Protein AF-A0A1Q9MQI3-F1 (afdb_monomer_lite)

Structure (mmCIF, N/CA/C/O backbone):
data_AF-A0A1Q9MQI3-F1
#
_entry.id   AF-A0A1Q9MQI3-F1
#
loop_
_atom_site.group_PDB
_atom_site.id
_atom_site.type_symbol
_atom_site.label_atom_id
_atom_site.label_alt_id
_atom_site.label_comp_id
_atom_site.label_asym_id
_atom_site.label_entity_id
_atom_site.label_seq_id
_atom_site.pdbx_PDB_ins_code
_atom_site.Cartn_x
_atom_site.Cartn_y
_atom_site.Cartn_z
_atom_site.occupancy
_atom_site.B_iso_or_equiv
_atom_site.auth_seq_id
_atom_site.auth_comp_id
_atom_site.auth_asym_id
_atom_site.auth_atom_id
_atom_site.pdbx_PDB_model_num
ATOM 1 N N . MET A 1 1 ? -10.903 -4.486 -22.804 1.00 20.59 1 MET A N 1
ATOM 2 C CA . MET A 1 1 ? -10.952 -3.097 -23.305 1.00 20.59 1 MET A CA 1
ATOM 3 C C . MET A 1 1 ? -9.523 -2.566 -23.219 1.00 20.59 1 MET A C 1
ATOM 5 O O . MET A 1 1 ? -8.970 -2.613 -22.132 1.00 20.59 1 MET A O 1
ATOM 9 N N . ARG A 1 2 ? -8.863 -2.254 -24.345 1.00 19.28 2 ARG A N 1
ATOM 10 C CA . ARG A 1 2 ? -7.494 -1.701 -24.354 1.00 19.28 2 ARG A CA 1
ATOM 11 C C . ARG A 1 2 ? -7.622 -0.182 -24.380 1.00 19.28 2 ARG A C 1
ATOM 13 O O . ARG A 1 2 ? -8.104 0.351 -25.375 1.00 19.28 2 ARG A O 1
ATOM 20 N N . PHE A 1 3 ? -7.238 0.483 -23.299 1.00 21.06 3 PHE A N 1
ATOM 21 C CA . PHE A 1 3 ? -7.119 1.934 -23.287 1.00 21.06 3 PHE A CA 1
ATOM 22 C C . PHE A 1 3 ? -5.775 2.296 -23.920 1.00 21.06 3 PHE A C 1
ATOM 24 O O . PHE A 1 3 ? -4.720 1.822 -23.510 1.00 21.06 3 PHE A O 1
ATOM 31 N N . SER A 1 4 ? -5.839 3.045 -25.017 1.00 21.70 4 SER A N 1
ATOM 32 C CA . SER A 1 4 ? -4.677 3.597 -25.701 1.00 21.70 4 SER A CA 1
ATOM 33 C C . SER A 1 4 ? -4.356 4.924 -25.024 1.00 21.70 4 SER A C 1
ATOM 35 O O . SER A 1 4 ? -5.110 5.884 -25.185 1.00 21.70 4 SER A O 1
ATOM 37 N N . VAL A 1 5 ? -3.256 4.990 -24.270 1.00 27.72 5 VAL A N 1
ATOM 38 C CA . VAL A 1 5 ? -2.722 6.248 -23.720 1.00 27.72 5 VAL A CA 1
ATOM 39 C C . VAL A 1 5 ? -1.985 6.988 -24.841 1.00 27.72 5 VAL A C 1
ATOM 41 O O . VAL A 1 5 ? -0.782 7.213 -24.801 1.00 27.72 5 VAL A O 1
ATOM 44 N N . LYS A 1 6 ? -2.713 7.349 -25.900 1.00 25.03 6 LYS A N 1
ATOM 45 C CA . LYS A 1 6 ? -2.186 8.233 -26.938 1.00 25.03 6 LYS A CA 1
ATOM 46 C C . LYS A 1 6 ? -2.037 9.629 -26.337 1.00 25.03 6 LYS A C 1
ATOM 48 O O . LYS A 1 6 ? -3.033 10.229 -25.941 1.00 25.03 6 LYS A O 1
ATOM 53 N N . ASN A 1 7 ? -0.800 10.128 -26.331 1.00 29.45 7 ASN A N 1
ATOM 54 C CA . ASN A 1 7 ? -0.376 11.514 -26.064 1.00 29.45 7 ASN A CA 1
ATOM 55 C C . ASN A 1 7 ? 0.177 11.852 -24.672 1.00 29.45 7 ASN A C 1
ATOM 57 O O . ASN A 1 7 ? 0.120 13.018 -24.283 1.00 29.45 7 ASN A O 1
ATOM 61 N N . CYS A 1 8 ? 0.799 10.912 -23.954 1.00 30.62 8 CYS A N 1
ATOM 62 C CA . CYS A 1 8 ? 1.731 11.321 -22.902 1.00 30.62 8 CYS A CA 1
ATOM 63 C C . CYS A 1 8 ? 3.169 11.284 -23.422 1.00 30.62 8 CYS A C 1
ATOM 65 O O . CYS A 1 8 ? 3.753 10.215 -23.565 1.00 30.62 8 CYS A O 1
ATOM 67 N N . GLN A 1 9 ? 3.735 12.454 -23.729 1.00 32.38 9 GLN A N 1
ATOM 68 C CA . GLN A 1 9 ? 5.174 12.591 -23.952 1.00 32.38 9 GLN A CA 1
ATOM 69 C C . GLN A 1 9 ? 5.883 12.348 -22.614 1.00 32.38 9 GLN A C 1
ATOM 71 O O . GLN A 1 9 ? 5.935 13.234 -21.765 1.00 32.38 9 GLN A O 1
ATOM 76 N N . ILE A 1 10 ? 6.355 11.122 -22.403 1.00 42.22 10 ILE A N 1
ATOM 77 C CA . ILE A 1 10 ? 7.132 10.727 -21.227 1.00 42.22 10 ILE A CA 1
ATOM 78 C C . ILE A 1 10 ? 8.589 11.115 -21.485 1.00 42.22 10 ILE A C 1
ATOM 80 O O . ILE A 1 10 ? 9.164 10.711 -22.497 1.00 42.22 10 ILE A O 1
ATOM 84 N N . ASN A 1 11 ? 9.189 11.909 -20.596 1.00 41.69 11 ASN A N 1
ATOM 85 C CA . ASN A 1 11 ? 10.602 12.268 -20.711 1.00 41.69 11 ASN A CA 1
ATOM 86 C C . ASN A 1 11 ? 11.435 11.176 -20.020 1.00 41.69 11 ASN A C 1
ATOM 88 O O . ASN A 1 11 ? 11.234 10.929 -18.840 1.00 41.69 11 ASN A O 1
ATOM 92 N N . PRO A 1 12 ? 12.386 10.498 -20.675 1.00 43.09 12 PRO A N 1
ATOM 93 C CA . PRO A 1 12 ? 13.257 9.553 -19.983 1.00 43.09 12 PRO A CA 1
ATOM 94 C C . PRO A 1 12 ? 14.233 10.291 -19.059 1.00 43.09 12 PRO A C 1
ATOM 96 O O . PRO A 1 12 ? 14.830 11.305 -19.435 1.00 43.09 12 PRO A O 1
ATOM 99 N N . ARG A 1 13 ? 14.428 9.784 -17.836 1.00 45.56 13 ARG A N 1
ATOM 100 C CA . ARG A 1 13 ? 15.436 10.320 -16.917 1.00 45.56 13 ARG A CA 1
ATOM 101 C C . ARG A 1 13 ? 16.792 9.766 -17.343 1.00 45.56 13 ARG A C 1
ATOM 103 O O . ARG A 1 13 ? 17.022 8.563 -17.323 1.00 45.56 13 ARG A O 1
ATOM 110 N N . CYS A 1 14 ? 17.686 10.651 -17.774 1.00 44.38 14 CYS A N 1
ATOM 111 C CA . CYS A 1 14 ? 19.023 10.287 -18.231 1.00 44.38 14 CYS A CA 1
ATOM 112 C C . CYS A 1 14 ? 19.864 9.776 -17.041 1.00 44.38 14 CYS A C 1
ATOM 114 O O . CYS A 1 14 ? 20.455 10.556 -16.297 1.00 44.38 14 CYS A O 1
ATOM 116 N N . GLY A 1 15 ? 19.867 8.458 -16.840 1.00 40.28 15 GLY A N 1
ATOM 117 C CA . GLY A 1 15 ? 20.651 7.732 -15.843 1.00 40.28 15 GLY A CA 1
ATOM 118 C C . GLY A 1 15 ? 20.578 6.235 -16.150 1.00 40.28 15 GLY A C 1
ATOM 119 O O . GLY A 1 15 ? 19.513 5.639 -16.082 1.00 40.28 15 GLY A O 1
ATOM 120 N N . LYS A 1 16 ? 21.692 5.649 -16.599 1.00 48.47 16 LYS A N 1
ATOM 121 C CA . LYS A 1 16 ? 21.782 4.287 -17.155 1.00 48.47 16 LYS A CA 1
ATOM 122 C C . LYS A 1 16 ? 21.175 3.201 -16.253 1.00 48.47 16 LYS A C 1
ATOM 124 O O . LYS A 1 16 ? 21.700 2.967 -15.172 1.00 48.47 16 LYS A O 1
ATOM 129 N N . LEU A 1 17 ? 20.251 2.430 -16.827 1.00 47.22 17 LEU A N 1
ATOM 130 C CA . LEU A 1 17 ? 20.329 0.971 -17.005 1.00 47.22 17 LEU A CA 1
ATOM 131 C C . LEU A 1 17 ? 19.463 0.639 -18.229 1.00 47.22 17 LEU A C 1
ATOM 133 O O . LEU A 1 17 ? 18.248 0.683 -18.134 1.00 47.22 17 LEU A O 1
ATOM 137 N N . SER A 1 18 ? 20.081 0.389 -19.389 1.00 45.88 18 SER A N 1
ATOM 138 C CA . SER A 1 18 ? 19.371 -0.109 -20.578 1.00 45.88 18 SER A CA 1
ATOM 139 C C . SER A 1 18 ? 19.756 -1.569 -20.777 1.00 45.88 18 SER A C 1
ATOM 141 O O . SER A 1 18 ? 20.752 -1.880 -21.424 1.00 45.88 18 SER A O 1
ATOM 143 N N . ASN A 1 19 ? 18.980 -2.470 -20.181 1.00 52.12 19 ASN A N 1
ATOM 144 C CA . ASN A 1 19 ? 18.987 -3.861 -20.610 1.00 52.12 19 ASN A CA 1
ATOM 145 C C . ASN A 1 19 ? 18.045 -3.943 -21.809 1.00 52.12 19 ASN A C 1
ATOM 147 O O . ASN A 1 19 ? 16.827 -3.863 -21.664 1.00 52.12 19 ASN A O 1
ATOM 151 N N . VAL A 1 20 ? 18.624 -4.024 -23.006 1.00 52.38 20 VAL A N 1
ATOM 152 C CA . VAL A 1 20 ? 17.867 -4.384 -24.204 1.00 52.38 20 VAL A CA 1
ATOM 153 C C . VAL A 1 20 ? 17.654 -5.886 -24.132 1.00 52.38 20 VAL A C 1
ATOM 155 O O . VAL A 1 20 ? 18.592 -6.668 -24.294 1.00 52.38 20 VAL A O 1
ATOM 158 N N . ILE A 1 21 ? 16.424 -6.291 -23.840 1.00 58.84 21 ILE A N 1
ATOM 159 C CA . ILE A 1 21 ? 16.048 -7.703 -23.862 1.00 58.84 21 ILE A CA 1
ATOM 160 C C . ILE A 1 21 ? 16.006 -8.135 -25.334 1.00 58.84 21 ILE A C 1
ATOM 162 O O . ILE A 1 21 ? 15.657 -7.339 -26.209 1.00 58.84 21 ILE A O 1
ATOM 166 N N . ALA A 1 22 ? 16.321 -9.400 -25.627 1.00 53.78 22 ALA A N 1
ATOM 167 C CA . ALA A 1 22 ? 16.335 -9.970 -26.983 1.00 53.78 22 ALA A CA 1
ATOM 168 C C . ALA A 1 22 ? 15.025 -9.775 -27.795 1.00 53.78 22 ALA A C 1
ATOM 170 O O . ALA A 1 22 ? 15.000 -10.038 -28.993 1.00 53.78 22 ALA A O 1
ATOM 171 N N . SER A 1 23 ? 13.949 -9.300 -27.162 1.00 63.09 23 SER A N 1
ATOM 172 C CA . SER A 1 23 ? 12.637 -8.985 -27.734 1.00 63.09 23 SER A CA 1
ATOM 173 C C . SER A 1 23 ? 12.454 -7.528 -28.200 1.00 63.09 23 SER A C 1
ATOM 175 O O . SER A 1 23 ? 11.351 -7.166 -28.601 1.00 63.09 23 SER A O 1
ATOM 177 N N . GLY A 1 24 ? 13.488 -6.677 -28.156 1.00 80.31 24 GLY A N 1
ATOM 178 C CA . GLY A 1 24 ? 13.359 -5.258 -28.532 1.00 80.31 24 GLY A CA 1
ATOM 179 C C . GLY A 1 24 ? 12.650 -4.403 -27.475 1.00 80.31 24 GLY A C 1
ATOM 180 O O . GLY A 1 24 ? 12.118 -3.341 -27.792 1.00 80.31 24 GLY A O 1
ATOM 181 N N . ILE A 1 25 ? 12.636 -4.874 -26.227 1.00 88.19 25 ILE A N 1
ATOM 182 C CA . ILE A 1 25 ? 12.094 -4.156 -25.075 1.00 88.19 25 ILE A CA 1
ATOM 183 C C . ILE A 1 25 ? 13.235 -3.412 -24.389 1.00 88.19 25 ILE A C 1
ATOM 185 O O . ILE A 1 25 ? 14.308 -3.976 -24.160 1.00 88.19 25 ILE A O 1
ATOM 189 N N . SER A 1 26 ? 12.984 -2.152 -24.050 1.00 91.75 26 SER A N 1
ATOM 190 C CA . SER A 1 26 ? 13.882 -1.333 -23.240 1.00 91.75 26 SER A CA 1
ATOM 191 C C . SER A 1 26 ? 13.266 -1.112 -21.865 1.00 91.75 26 SER A C 1
ATOM 193 O O . SER A 1 26 ? 12.067 -0.879 -21.755 1.00 91.75 26 SER A O 1
ATOM 195 N N . ILE A 1 27 ? 14.066 -1.192 -20.806 1.00 92.50 27 ILE A N 1
ATOM 196 C CA . ILE A 1 27 ? 13.641 -0.810 -19.456 1.00 92.50 27 ILE A CA 1
ATOM 197 C C . ILE A 1 27 ? 14.485 0.379 -19.032 1.00 92.50 27 ILE A C 1
ATOM 199 O O . ILE A 1 27 ? 15.681 0.406 -19.307 1.00 92.50 27 ILE A O 1
ATOM 203 N N . GLN A 1 28 ? 13.859 1.366 -18.399 1.00 92.69 28 GLN A N 1
ATOM 204 C CA . GLN A 1 28 ? 14.534 2.566 -17.917 1.00 92.69 28 GLN A CA 1
ATOM 205 C C . GLN A 1 28 ? 13.883 3.106 -16.645 1.00 92.69 28 GLN A C 1
ATOM 207 O O . GLN A 1 28 ? 12.707 2.843 -16.368 1.00 92.69 28 GLN A O 1
ATOM 212 N N . GLU A 1 29 ? 14.645 3.900 -15.891 1.00 93.75 29 GLU A N 1
ATOM 213 C CA . GLU A 1 29 ? 14.081 4.714 -14.819 1.00 93.75 29 GLU A CA 1
ATOM 214 C C . GLU A 1 29 ? 13.165 5.802 -15.394 1.00 93.75 29 GLU A C 1
ATOM 216 O O . GLU A 1 29 ? 13.471 6.441 -16.405 1.00 93.75 29 GLU A O 1
ATOM 221 N N . ILE A 1 30 ? 12.037 6.036 -14.729 1.00 93.56 30 ILE A N 1
ATOM 222 C CA . ILE A 1 30 ? 11.016 6.994 -15.162 1.00 93.56 30 ILE A CA 1
ATOM 223 C C . ILE A 1 30 ? 10.785 8.072 -14.096 1.00 93.56 30 ILE A C 1
ATOM 225 O O . ILE A 1 30 ? 10.940 7.833 -12.895 1.00 93.56 30 ILE A O 1
ATOM 229 N N . TYR A 1 31 ? 10.423 9.290 -14.518 1.00 93.12 31 TYR A N 1
ATOM 230 C CA . TYR A 1 31 ? 10.084 10.352 -13.573 1.00 93.12 31 TYR A CA 1
ATOM 231 C C . TYR A 1 31 ? 8.813 10.023 -12.772 1.00 93.12 31 TYR A C 1
ATOM 233 O O . TYR A 1 31 ? 7.867 9.451 -13.314 1.00 93.12 31 TYR A O 1
ATOM 241 N N . PRO A 1 32 ? 8.741 10.463 -11.501 1.00 92.25 32 PRO A N 1
ATOM 242 C CA . PRO A 1 32 ? 7.541 10.369 -10.670 1.00 92.25 32 PRO A CA 1
ATOM 243 C C . PRO A 1 32 ? 6.246 10.846 -11.328 1.00 92.25 32 PRO A C 1
ATOM 245 O O . PRO A 1 32 ? 5.216 10.195 -11.169 1.00 92.25 32 PRO A O 1
ATOM 248 N N . SER A 1 33 ? 6.294 11.958 -12.067 1.00 90.25 33 SER A N 1
ATOM 249 C CA . SER A 1 33 ? 5.135 12.518 -12.770 1.00 90.25 33 SER A CA 1
ATOM 250 C C . SER A 1 33 ? 4.600 11.556 -13.822 1.00 90.25 33 SER A C 1
ATOM 252 O O . SER A 1 33 ? 3.397 11.311 -13.900 1.00 90.25 33 SER A O 1
ATOM 254 N N . ASP A 1 34 ? 5.513 10.976 -14.592 1.00 90.25 34 ASP A N 1
ATOM 255 C CA . ASP A 1 34 ? 5.198 10.125 -15.729 1.00 90.25 34 ASP A CA 1
ATOM 256 C C . ASP A 1 34 ? 4.749 8.748 -15.235 1.00 90.25 34 ASP A C 1
ATOM 258 O O . ASP A 1 34 ? 3.761 8.201 -15.717 1.00 90.25 34 ASP A O 1
ATOM 262 N N . PHE A 1 35 ? 5.381 8.228 -14.179 1.00 89.25 35 PHE A N 1
ATOM 263 C CA . PHE A 1 35 ? 4.917 7.021 -13.499 1.00 89.25 35 PHE A CA 1
ATOM 264 C C . PHE A 1 35 ? 3.516 7.203 -12.907 1.00 89.25 35 PHE A C 1
ATOM 266 O O . PHE A 1 35 ? 2.649 6.361 -13.119 1.00 89.25 35 PHE A O 1
ATOM 273 N N . ALA A 1 36 ? 3.254 8.315 -12.211 1.00 84.56 36 ALA A N 1
ATOM 274 C CA . ALA A 1 36 ? 1.932 8.607 -11.655 1.00 84.56 36 ALA A CA 1
ATOM 275 C C . ALA A 1 36 ? 0.859 8.721 -12.750 1.00 84.56 36 ALA A C 1
ATOM 277 O O . ALA A 1 36 ? -0.290 8.327 -12.542 1.00 84.56 36 ALA A O 1
ATOM 278 N N . GLN A 1 37 ? 1.234 9.229 -13.922 1.00 84.19 37 GLN A N 1
ATOM 279 C CA . GLN A 1 37 ? 0.367 9.290 -15.089 1.00 84.19 37 GLN A CA 1
ATOM 280 C C . GLN A 1 37 ? 0.088 7.900 -15.673 1.00 84.19 37 GLN A C 1
ATOM 282 O O . GLN A 1 37 ? -1.055 7.604 -16.013 1.00 84.19 37 GLN A O 1
ATOM 287 N N . LEU A 1 38 ? 1.098 7.029 -15.733 1.00 81.38 38 LEU A N 1
ATOM 288 C CA . LEU A 1 38 ? 0.923 5.636 -16.139 1.00 81.38 38 LEU A CA 1
ATOM 289 C C . LEU A 1 38 ? 0.029 4.876 -15.150 1.00 81.38 38 LEU A C 1
ATOM 291 O O . LEU A 1 38 ? -0.805 4.069 -15.565 1.00 81.38 38 LEU A O 1
ATOM 295 N N . CYS A 1 39 ? 0.200 5.097 -13.846 1.00 75.75 39 CYS A N 1
ATOM 296 C CA . CYS A 1 39 ? -0.568 4.429 -12.794 1.00 75.75 39 CYS A CA 1
ATOM 297 C C . CYS A 1 39 ? -2.065 4.743 -12.840 1.00 75.75 39 CYS A C 1
ATOM 299 O O . CYS A 1 39 ? -2.846 4.039 -12.201 1.00 75.75 39 CYS A O 1
ATOM 301 N N . TRP A 1 40 ? -2.478 5.803 -13.545 1.00 66.69 40 TRP A N 1
ATOM 302 C CA . TRP A 1 40 ? -3.767 6.403 -13.257 1.00 66.69 40 TRP A CA 1
ATOM 303 C C . TRP A 1 40 ? -4.452 7.091 -14.425 1.00 66.69 40 TRP A C 1
ATOM 305 O O . TRP A 1 40 ? -4.032 8.156 -14.877 1.00 66.69 40 TRP A O 1
ATOM 315 N N . GLU A 1 41 ? -5.621 6.589 -14.812 1.00 58.41 41 GLU A N 1
ATOM 316 C CA . GLU A 1 41 ? -6.359 7.159 -15.938 1.00 58.41 41 GLU A CA 1
ATOM 317 C C . GLU A 1 41 ? -7.235 8.375 -15.570 1.00 58.41 41 GLU A C 1
ATOM 319 O O . GLU A 1 41 ? -7.443 9.201 -16.451 1.00 58.41 41 GLU A O 1
ATOM 324 N N . LEU A 1 42 ? -7.672 8.609 -14.315 1.00 48.00 42 LEU A N 1
ATOM 325 C CA . LEU A 1 42 ? -8.791 9.558 -14.087 1.00 48.00 42 LEU A CA 1
ATOM 326 C C . LEU A 1 42 ? -8.773 10.580 -12.910 1.00 48.00 42 LEU A C 1
ATOM 328 O O . LEU A 1 42 ? -9.704 11.374 -12.855 1.00 48.00 42 LEU A O 1
ATOM 332 N N . HIS A 1 43 ? -7.768 10.699 -12.018 1.00 62.16 43 HIS A N 1
ATOM 333 C CA . HIS A 1 43 ? -7.847 11.666 -10.891 1.00 62.16 43 HIS A CA 1
ATOM 334 C C . HIS A 1 43 ? -6.591 12.538 -10.666 1.00 62.16 43 HIS A C 1
ATOM 336 O O . HIS A 1 43 ? -5.567 12.084 -10.151 1.00 62.16 43 HIS A O 1
ATOM 342 N N . GLN A 1 44 ? -6.681 13.832 -11.003 1.00 66.69 44 GLN A N 1
ATOM 343 C CA . GLN A 1 44 ? -5.554 14.785 -10.981 1.00 66.69 44 GLN A CA 1
ATOM 344 C C . GLN A 1 44 ? -4.948 15.009 -9.585 1.00 66.69 44 GLN A C 1
ATOM 346 O O . GLN A 1 44 ? -3.725 15.052 -9.445 1.00 66.69 44 GLN A O 1
ATOM 351 N N . THR A 1 45 ? -5.774 15.119 -8.539 1.00 66.75 45 THR A N 1
ATOM 352 C CA . THR A 1 45 ? -5.290 15.403 -7.176 1.00 66.75 45 THR A CA 1
ATOM 353 C C . THR A 1 45 ? -4.411 14.275 -6.636 1.00 66.75 45 THR A C 1
ATOM 355 O O . THR A 1 45 ? -3.383 14.538 -6.016 1.00 66.75 45 THR A O 1
ATOM 358 N N . GLN A 1 46 ? -4.757 13.018 -6.937 1.00 71.25 46 GLN A N 1
ATOM 359 C CA . GLN A 1 46 ? -3.994 11.863 -6.459 1.00 71.25 46 GLN A CA 1
ATOM 360 C C . GLN A 1 46 ? -2.693 11.674 -7.236 1.00 71.25 46 GLN A C 1
ATOM 362 O O . GLN A 1 46 ? -1.670 11.354 -6.634 1.00 71.25 46 GLN A O 1
ATOM 367 N N . ARG A 1 47 ? -2.680 11.987 -8.541 1.00 78.62 47 ARG A N 1
ATOM 368 C CA . ARG A 1 47 ? -1.437 12.012 -9.332 1.00 78.62 47 ARG A CA 1
ATOM 369 C C . ARG A 1 47 ? -0.389 12.925 -8.703 1.00 78.62 47 ARG A C 1
ATOM 371 O O . ARG A 1 47 ? 0.768 12.532 -8.595 1.00 78.62 47 ARG A O 1
ATOM 378 N N . LYS A 1 48 ? -0.788 14.115 -8.236 1.00 82.00 48 LYS A N 1
ATOM 379 C CA . LYS A 1 48 ? 0.129 15.047 -7.563 1.00 82.00 48 LYS A CA 1
ATOM 380 C C . LYS A 1 48 ? 0.670 14.465 -6.257 1.00 82.00 48 LYS A C 1
ATOM 382 O O . LYS A 1 48 ? 1.875 14.523 -6.032 1.00 82.00 48 LYS A O 1
ATOM 387 N N . THR A 1 49 ? -0.185 13.878 -5.420 1.00 79.19 49 THR A N 1
ATOM 388 C CA . THR A 1 49 ? 0.236 13.235 -4.163 1.00 79.19 49 THR A CA 1
ATOM 389 C C . THR A 1 49 ? 1.228 12.098 -4.413 1.00 79.19 49 THR A C 1
ATOM 391 O O . THR A 1 49 ? 2.296 12.078 -3.803 1.00 79.19 49 THR A O 1
ATOM 394 N N . PHE A 1 50 ? 0.930 11.202 -5.359 1.00 81.19 50 PHE A N 1
ATOM 395 C CA . PHE A 1 50 ? 1.814 10.097 -5.741 1.00 81.19 50 PHE A CA 1
ATOM 396 C C . PHE A 1 50 ? 3.131 10.586 -6.347 1.00 81.19 50 PHE A C 1
ATOM 398 O O . PHE A 1 50 ? 4.198 10.127 -5.945 1.00 81.19 50 PHE A O 1
ATOM 405 N N . SER A 1 51 ? 3.075 11.555 -7.262 1.00 88.25 51 SER A N 1
ATOM 406 C CA . SER A 1 51 ? 4.270 12.159 -7.855 1.00 88.25 51 SER A CA 1
ATOM 407 C C . SER A 1 51 ? 5.165 12.773 -6.777 1.00 88.25 51 SER A C 1
ATOM 409 O O . SER A 1 51 ? 6.352 12.465 -6.716 1.00 88.25 51 SER A O 1
ATOM 411 N N . ASN A 1 52 ? 4.598 13.574 -5.869 1.00 87.19 52 ASN A N 1
ATOM 412 C CA . ASN A 1 52 ? 5.341 14.190 -4.766 1.00 87.19 52 ASN A CA 1
ATOM 413 C C . ASN A 1 52 ? 5.946 13.140 -3.825 1.00 87.19 52 ASN A C 1
ATOM 415 O O . ASN A 1 52 ? 7.074 13.291 -3.349 1.00 87.19 52 ASN A O 1
ATOM 419 N N . TYR A 1 53 ? 5.194 12.074 -3.541 1.00 86.56 53 TYR A N 1
ATOM 420 C CA . TYR A 1 53 ? 5.668 10.966 -2.724 1.00 86.56 53 TYR A CA 1
ATOM 421 C C . TYR A 1 53 ? 6.882 10.289 -3.361 1.00 86.56 53 TYR A C 1
ATOM 423 O O . TYR A 1 53 ? 7.938 10.171 -2.732 1.00 86.56 53 TYR A O 1
ATOM 431 N N . PHE A 1 54 ? 6.757 9.889 -4.626 1.00 89.50 54 PHE A N 1
ATOM 432 C CA . PHE A 1 54 ? 7.829 9.205 -5.328 1.00 89.50 54 PHE A CA 1
ATOM 433 C C . PHE A 1 54 ? 9.050 10.102 -5.538 1.00 89.50 54 PHE A C 1
ATOM 435 O O . PHE A 1 54 ? 10.184 9.667 -5.347 1.00 89.50 54 PHE A O 1
ATOM 442 N N . GLU A 1 55 ? 8.842 11.384 -5.827 1.00 93.00 55 GLU A N 1
ATOM 443 C CA . GLU A 1 55 ? 9.923 12.362 -5.891 1.00 93.00 55 GLU A CA 1
ATOM 444 C C . GLU A 1 55 ? 10.686 12.442 -4.564 1.00 93.00 55 GLU A C 1
ATOM 446 O O . GLU A 1 55 ? 11.921 12.406 -4.545 1.00 93.00 55 GLU A O 1
ATOM 451 N N . LYS A 1 56 ? 9.965 12.469 -3.437 1.00 90.06 56 LYS A N 1
ATOM 452 C CA . LYS A 1 56 ? 10.562 12.495 -2.099 1.00 90.06 56 LYS A CA 1
ATOM 453 C C . LYS A 1 56 ? 11.404 11.248 -1.824 1.00 90.06 56 LYS A C 1
ATOM 455 O O . LYS A 1 56 ? 12.511 11.406 -1.301 1.00 90.06 56 LYS A O 1
ATOM 460 N N . ILE A 1 57 ? 10.921 10.040 -2.134 1.00 88.44 57 ILE A N 1
ATOM 461 C CA . ILE A 1 57 ? 11.689 8.810 -1.859 1.00 88.44 57 ILE A CA 1
ATOM 462 C C . ILE A 1 57 ? 12.890 8.671 -2.802 1.00 88.44 57 ILE A C 1
ATOM 464 O O . ILE A 1 57 ? 13.979 8.337 -2.337 1.00 88.44 57 ILE A O 1
ATOM 468 N N . ILE A 1 58 ? 12.748 9.016 -4.087 1.00 91.88 58 ILE A N 1
ATOM 469 C CA . ILE A 1 58 ? 13.846 8.941 -5.060 1.00 91.88 58 ILE A CA 1
ATOM 470 C C . ILE A 1 58 ? 14.933 9.959 -4.708 1.00 91.88 58 ILE A C 1
ATOM 472 O O . ILE A 1 58 ? 16.112 9.614 -4.669 1.00 91.88 58 ILE A O 1
ATOM 476 N N . ARG A 1 59 ? 14.563 11.199 -4.352 1.00 90.19 59 ARG A N 1
ATOM 477 C CA . ARG A 1 59 ? 15.524 12.228 -3.909 1.00 90.19 59 ARG A CA 1
ATOM 478 C C . ARG A 1 59 ? 16.319 11.785 -2.680 1.00 90.19 59 ARG A C 1
ATOM 480 O O . ARG A 1 59 ? 17.481 12.146 -2.531 1.00 90.19 59 ARG A O 1
ATOM 487 N N . LYS A 1 60 ? 15.699 10.994 -1.803 1.00 88.00 60 LYS A N 1
ATOM 488 C CA . LYS A 1 60 ? 16.346 10.403 -0.624 1.00 88.00 60 LYS A CA 1
ATOM 489 C C . LYS A 1 60 ? 17.136 9.125 -0.929 1.00 88.00 60 LYS A C 1
ATOM 491 O O . LYS A 1 60 ? 17.665 8.540 0.011 1.00 88.00 60 LYS A O 1
ATOM 496 N N . LYS A 1 61 ? 17.209 8.684 -2.193 1.00 87.94 61 LYS A N 1
ATOM 497 C CA . LYS A 1 61 ? 17.780 7.388 -2.608 1.00 87.94 61 LYS A CA 1
ATOM 498 C C . LYS A 1 61 ? 17.145 6.207 -1.863 1.00 87.94 61 LYS A C 1
ATOM 500 O O . LYS A 1 61 ? 17.807 5.259 -1.463 1.00 87.94 61 LYS A O 1
ATOM 505 N N . LYS A 1 62 ? 15.840 6.314 -1.615 1.00 87.81 62 LYS A N 1
ATOM 506 C CA . LYS A 1 62 ? 15.016 5.340 -0.887 1.00 87.81 62 LYS A CA 1
ATOM 507 C C . LYS A 1 62 ? 13.976 4.688 -1.799 1.00 87.81 62 LYS A C 1
ATOM 509 O O . LYS A 1 62 ? 13.120 3.974 -1.304 1.00 87.81 62 LYS A O 1
ATOM 514 N N . GLY A 1 63 ? 14.022 4.919 -3.107 1.00 91.75 63 GLY A N 1
ATOM 515 C CA . GLY A 1 63 ? 13.151 4.244 -4.064 1.00 91.75 63 GLY A CA 1
ATOM 516 C C . GLY A 1 63 ? 13.594 4.454 -5.503 1.00 91.75 63 GLY A C 1
ATOM 517 O O . GLY A 1 63 ? 14.408 5.339 -5.776 1.00 91.75 63 GLY A O 1
ATOM 518 N N . THR A 1 64 ? 13.037 3.647 -6.399 1.00 94.19 64 THR A N 1
ATOM 519 C CA . THR A 1 64 ? 13.145 3.802 -7.854 1.00 94.19 64 THR A CA 1
ATOM 520 C C . THR A 1 64 ? 11.828 3.426 -8.521 1.00 94.19 64 THR A C 1
ATOM 522 O O . THR A 1 64 ? 10.999 2.715 -7.945 1.00 94.19 64 THR A O 1
ATOM 525 N N . LEU A 1 65 ? 11.641 3.930 -9.734 1.00 94.69 65 LEU A N 1
ATOM 526 C CA . LEU A 1 65 ? 10.508 3.647 -10.598 1.00 94.69 65 LEU A CA 1
ATOM 527 C C . LEU A 1 65 ? 11.068 3.184 -11.929 1.00 94.69 65 LEU A C 1
ATOM 529 O O . LEU A 1 65 ? 11.849 3.909 -12.545 1.00 94.69 65 LEU A O 1
ATOM 533 N N . LEU A 1 66 ? 10.648 2.010 -12.378 1.00 94.75 66 LEU A N 1
ATOM 534 C CA . LEU A 1 66 ? 11.078 1.444 -13.647 1.00 94.75 66 LEU A CA 1
ATOM 535 C C . LEU A 1 66 ? 9.869 1.285 -14.558 1.00 94.75 66 LEU A C 1
ATOM 537 O O . LEU A 1 66 ? 8.788 0.900 -14.106 1.00 94.75 66 LEU A O 1
ATOM 541 N N . ALA A 1 67 ? 10.069 1.561 -15.841 1.00 93.94 67 ALA A N 1
ATOM 542 C CA . ALA A 1 67 ? 9.092 1.307 -16.886 1.00 93.94 67 ALA A CA 1
ATOM 543 C C . ALA A 1 67 ? 9.762 0.600 -18.066 1.00 93.94 67 ALA A C 1
ATOM 545 O O . ALA A 1 67 ? 10.886 0.937 -18.449 1.00 93.94 67 ALA A O 1
ATOM 546 N N . ALA A 1 68 ? 9.062 -0.388 -18.613 1.00 93.06 68 ALA A N 1
ATOM 547 C CA . ALA A 1 68 ? 9.430 -1.106 -19.819 1.00 93.06 68 ALA A CA 1
ATOM 548 C C . ALA A 1 68 ? 8.687 -0.506 -21.016 1.00 93.06 68 ALA A C 1
ATOM 550 O O . ALA A 1 68 ? 7.500 -0.197 -20.911 1.00 93.06 68 ALA A O 1
ATOM 551 N N . TYR A 1 69 ? 9.375 -0.376 -22.144 1.00 92.25 69 TYR A N 1
ATOM 552 C CA . TYR A 1 69 ? 8.849 0.157 -23.393 1.00 92.25 69 TYR A CA 1
ATOM 553 C C . TYR A 1 69 ? 9.150 -0.798 -24.537 1.00 92.25 69 TYR A C 1
ATOM 555 O O . TYR A 1 69 ? 10.260 -1.332 -24.633 1.00 92.25 69 TYR A O 1
ATOM 563 N N . ASP A 1 70 ? 8.165 -1.006 -25.402 1.00 90.44 70 ASP A N 1
ATOM 564 C CA . ASP A 1 70 ? 8.351 -1.769 -26.630 1.00 90.44 70 ASP A CA 1
ATOM 565 C C . ASP A 1 70 ? 9.110 -0.962 -27.702 1.00 90.44 70 ASP A C 1
ATOM 567 O O . ASP A 1 70 ? 9.466 0.205 -27.517 1.00 90.44 70 ASP A O 1
ATOM 571 N N . SER A 1 71 ? 9.351 -1.581 -28.859 1.00 88.38 71 SER A N 1
ATOM 572 C CA . SER A 1 71 ? 10.043 -0.942 -29.985 1.00 88.38 71 SER A CA 1
ATOM 573 C C . SER A 1 71 ? 9.318 0.281 -30.569 1.00 88.38 71 SER A C 1
ATOM 575 O O . SER A 1 71 ? 9.939 1.059 -31.290 1.00 88.38 71 SER A O 1
ATOM 577 N N . ALA A 1 72 ? 8.018 0.444 -30.297 1.00 89.38 72 ALA A N 1
ATOM 578 C CA . ALA A 1 72 ? 7.242 1.611 -30.709 1.00 89.38 72 ALA A CA 1
ATOM 579 C C . ALA A 1 72 ? 7.300 2.748 -29.671 1.00 89.38 72 ALA A C 1
ATOM 581 O O . ALA A 1 72 ? 6.796 3.837 -29.936 1.00 89.38 72 ALA A O 1
ATOM 582 N N . GLY A 1 73 ? 7.937 2.517 -28.517 1.00 88.12 73 GLY A N 1
ATOM 583 C CA . GLY A 1 73 ? 7.995 3.465 -27.409 1.00 88.12 73 GLY A CA 1
ATOM 584 C C . GLY A 1 73 ? 6.752 3.439 -26.520 1.00 88.12 73 GLY A C 1
ATOM 585 O O . GLY A 1 73 ? 6.587 4.330 -25.689 1.00 88.12 73 GLY A O 1
ATOM 586 N N . GLU A 1 74 ? 5.880 2.440 -26.663 1.00 89.62 74 GLU A N 1
ATOM 587 C CA . GLU A 1 74 ? 4.696 2.295 -25.821 1.00 89.62 74 GLU A CA 1
ATOM 588 C C . GLU A 1 74 ? 5.068 1.587 -24.515 1.00 89.62 74 GLU A C 1
ATOM 590 O O . GLU A 1 74 ? 5.786 0.583 -24.512 1.00 89.62 74 GLU A O 1
ATOM 595 N N . CYS A 1 75 ? 4.577 2.106 -23.386 1.00 89.69 75 CYS A N 1
ATOM 596 C CA . CYS A 1 75 ? 4.826 1.504 -22.079 1.00 89.69 75 CYS A CA 1
ATOM 597 C C . CYS A 1 75 ? 4.178 0.114 -22.012 1.00 89.69 75 CYS A C 1
ATOM 599 O O . CYS A 1 75 ? 2.954 -0.020 -22.036 1.00 89.69 75 CYS A O 1
ATOM 601 N N . CYS A 1 76 ? 5.004 -0.919 -21.874 1.00 89.38 76 CYS A N 1
ATOM 602 C CA . CYS A 1 76 ? 4.592 -2.316 -21.825 1.00 89.38 76 CYS A CA 1
ATOM 603 C C . CYS A 1 76 ? 4.806 -2.965 -20.451 1.00 89.38 76 CYS A C 1
ATOM 605 O O . CYS A 1 76 ? 4.474 -4.135 -20.289 1.00 89.38 76 CYS A O 1
ATOM 607 N N . GLY A 1 77 ? 5.314 -2.240 -19.451 1.00 89.12 77 GLY A N 1
ATOM 608 C CA . GLY A 1 77 ? 5.383 -2.712 -18.066 1.00 89.12 77 GLY A CA 1
ATOM 609 C C . GLY A 1 77 ? 5.938 -1.672 -17.102 1.00 89.12 77 GLY A C 1
ATOM 610 O O . GLY A 1 77 ? 6.488 -0.657 -17.525 1.00 89.12 77 GLY A O 1
ATOM 611 N N . ARG A 1 78 ? 5.786 -1.907 -15.799 1.00 91.12 78 ARG A N 1
ATOM 612 C CA . ARG A 1 78 ? 6.261 -1.004 -14.743 1.00 91.12 78 ARG A CA 1
ATOM 613 C C . ARG A 1 78 ? 6.469 -1.708 -13.408 1.00 91.12 78 ARG A C 1
ATOM 615 O O . ARG A 1 78 ? 5.865 -2.744 -13.155 1.00 91.12 78 ARG A O 1
ATOM 622 N N . ILE A 1 79 ? 7.292 -1.113 -12.548 1.00 90.44 79 ILE A N 1
ATOM 623 C CA . ILE A 1 79 ? 7.413 -1.465 -11.129 1.00 90.44 79 ILE A CA 1
ATOM 624 C C . ILE A 1 79 ? 7.847 -0.242 -10.320 1.00 90.44 79 ILE A C 1
ATOM 626 O O . ILE A 1 79 ? 8.654 0.568 -10.782 1.00 90.44 79 ILE A O 1
ATOM 630 N N . ALA A 1 80 ? 7.336 -0.120 -9.097 1.00 91.62 80 ALA A N 1
ATOM 631 C CA . ALA A 1 80 ? 7.848 0.818 -8.109 1.00 91.62 80 ALA A CA 1
ATOM 632 C C . ALA A 1 80 ? 8.490 0.064 -6.946 1.00 91.62 80 ALA A C 1
ATOM 634 O O . ALA A 1 80 ? 7.933 -0.914 -6.443 1.00 91.62 80 ALA A O 1
ATOM 635 N N . VAL A 1 81 ? 9.648 0.547 -6.505 1.00 91.88 81 VAL A N 1
ATOM 636 C CA . VAL A 1 81 ? 10.426 -0.043 -5.413 1.00 91.88 81 VAL A CA 1
ATOM 637 C C . VAL A 1 81 ? 10.723 1.028 -4.374 1.00 91.88 81 VAL A C 1
ATOM 639 O O . VAL A 1 81 ? 11.047 2.167 -4.709 1.00 91.88 81 VAL A O 1
ATOM 642 N N . GLU A 1 82 ? 10.628 0.664 -3.102 1.00 89.88 82 GLU A N 1
ATOM 643 C CA . GLU A 1 82 ? 10.894 1.548 -1.974 1.00 89.88 82 GLU A CA 1
ATOM 644 C C . GLU A 1 82 ? 11.636 0.800 -0.866 1.00 89.88 82 GLU A C 1
ATOM 646 O O . GLU A 1 82 ? 11.281 -0.315 -0.488 1.00 89.88 82 GLU A O 1
ATOM 651 N N . PHE A 1 83 ? 12.620 1.467 -0.275 1.00 86.88 83 PHE A N 1
ATOM 652 C CA . PHE A 1 83 ? 13.153 1.147 1.036 1.00 86.88 83 PHE A CA 1
ATOM 653 C C . PHE A 1 83 ? 12.520 2.073 2.080 1.00 86.88 83 PHE A C 1
ATOM 655 O O . PHE A 1 83 ? 12.951 3.218 2.266 1.00 86.88 83 PHE A O 1
ATOM 662 N N . ASN A 1 84 ? 11.497 1.580 2.775 1.00 79.94 84 ASN A N 1
ATOM 663 C CA . ASN A 1 84 ? 10.866 2.325 3.854 1.00 79.94 84 ASN A CA 1
ATOM 664 C C . ASN A 1 84 ? 11.594 2.029 5.177 1.00 79.94 84 ASN A C 1
ATOM 666 O O . ASN A 1 84 ? 11.696 0.863 5.550 1.00 79.94 84 ASN A O 1
ATOM 670 N N . PRO A 1 85 ? 12.099 3.039 5.911 1.00 71.81 85 PRO A N 1
ATOM 671 C CA . PRO A 1 85 ? 12.827 2.801 7.157 1.00 71.81 85 PRO A CA 1
ATOM 672 C C . PRO A 1 85 ? 11.965 2.183 8.267 1.00 71.81 85 PRO A C 1
ATOM 674 O O . PRO A 1 85 ? 12.522 1.544 9.152 1.00 71.81 85 PRO A O 1
ATOM 677 N N . GLY A 1 86 ? 10.641 2.365 8.227 1.00 72.00 86 GLY A N 1
ATOM 678 C CA . GLY A 1 86 ? 9.714 1.731 9.162 1.00 72.00 86 GLY A CA 1
ATOM 679 C C . GLY A 1 86 ? 9.403 0.276 8.813 1.00 72.00 86 GLY A C 1
ATOM 680 O O . GLY A 1 86 ? 8.906 -0.451 9.664 1.00 72.00 86 GLY A O 1
ATOM 681 N N . TYR A 1 87 ? 9.719 -0.176 7.591 1.00 74.62 87 TYR A N 1
ATOM 682 C CA . TYR A 1 87 ? 9.403 -1.529 7.149 1.00 74.62 87 TYR A CA 1
ATOM 683 C C . TYR A 1 87 ? 10.542 -2.513 7.404 1.00 74.62 87 TYR A C 1
ATOM 685 O O . TYR A 1 87 ? 11.611 -2.460 6.789 1.00 74.62 87 TYR A O 1
ATOM 693 N N . VAL A 1 88 ? 10.265 -3.471 8.286 1.00 74.62 88 VAL A N 1
ATOM 694 C CA . VAL A 1 88 ? 11.147 -4.594 8.591 1.00 74.62 88 VAL A CA 1
ATOM 695 C C . VAL A 1 88 ? 10.472 -5.908 8.227 1.00 74.62 88 VAL A C 1
ATOM 697 O O . VAL A 1 88 ? 9.263 -6.078 8.367 1.00 74.62 88 VAL A O 1
ATOM 700 N N . SER A 1 89 ? 11.266 -6.873 7.780 1.00 74.12 89 SER A N 1
ATOM 701 C CA . SER A 1 89 ? 10.831 -8.249 7.599 1.00 74.12 89 SER A CA 1
ATOM 702 C C . SER A 1 89 ? 11.774 -9.168 8.352 1.00 74.12 89 SER A C 1
ATOM 704 O O . SER A 1 89 ? 12.990 -9.089 8.180 1.00 74.12 89 SER A O 1
ATOM 706 N N . ARG A 1 90 ? 11.211 -10.021 9.218 1.00 73.69 90 ARG A N 1
ATOM 707 C CA . ARG A 1 90 ? 11.979 -10.909 10.110 1.00 73.69 90 ARG A CA 1
ATOM 708 C C . ARG A 1 90 ? 13.037 -10.137 10.922 1.00 73.69 90 ARG A C 1
ATOM 710 O O . ARG A 1 90 ? 14.170 -10.583 11.046 1.00 73.69 90 ARG A O 1
ATOM 717 N N . GLY A 1 91 ? 12.674 -8.946 11.410 1.00 72.12 91 GLY A N 1
ATOM 718 C CA . GLY A 1 91 ? 13.555 -8.072 12.197 1.00 72.12 91 GLY A CA 1
ATOM 719 C C . GLY A 1 91 ? 14.608 -7.297 11.395 1.00 72.12 91 GLY A C 1
ATOM 720 O O . GLY A 1 91 ? 15.408 -6.574 11.983 1.00 72.12 91 GLY A O 1
ATOM 721 N N . HIS A 1 92 ? 14.619 -7.404 10.062 1.00 74.62 92 HIS A N 1
ATOM 722 C CA . HIS A 1 92 ? 15.604 -6.731 9.218 1.00 74.62 92 HIS A CA 1
ATOM 723 C C . HIS A 1 92 ? 14.955 -5.731 8.256 1.00 74.62 92 HIS A C 1
ATOM 725 O O . HIS A 1 92 ? 13.953 -6.064 7.619 1.00 74.62 92 HIS A O 1
ATOM 731 N N . PRO A 1 93 ? 15.531 -4.526 8.086 1.00 77.50 93 PRO A N 1
ATOM 732 C CA . PRO A 1 93 ? 15.105 -3.609 7.040 1.00 77.50 93 PRO A CA 1
ATOM 733 C C . PRO A 1 93 ? 15.187 -4.270 5.664 1.00 77.50 93 PRO A C 1
ATOM 735 O O . PRO A 1 93 ? 16.174 -4.938 5.343 1.00 77.50 93 PRO A O 1
ATOM 738 N N . CYS A 1 94 ? 14.162 -4.082 4.843 1.00 79.69 94 CYS A N 1
ATOM 739 C CA . CYS A 1 94 ? 14.106 -4.679 3.515 1.00 79.69 94 CYS A CA 1
ATOM 740 C C . CYS A 1 94 ? 13.426 -3.746 2.516 1.00 79.69 94 CYS A C 1
ATOM 742 O O . CYS A 1 94 ? 12.671 -2.847 2.889 1.00 79.69 94 CYS A O 1
ATOM 744 N N . ALA A 1 95 ? 13.734 -3.945 1.237 1.00 87.25 95 ALA A N 1
ATOM 745 C CA . ALA A 1 95 ? 13.046 -3.232 0.177 1.00 87.25 95 ALA A CA 1
ATOM 746 C C . ALA A 1 95 ? 11.671 -3.868 -0.051 1.00 87.25 95 ALA A C 1
ATOM 748 O O . ALA A 1 95 ? 11.486 -5.077 0.114 1.00 87.25 95 ALA A O 1
ATOM 749 N N . THR A 1 96 ? 10.718 -3.046 -0.463 1.00 87.50 96 THR A N 1
ATOM 750 C CA . THR A 1 96 ? 9.381 -3.469 -0.871 1.00 87.50 96 THR A CA 1
ATOM 751 C C . THR A 1 96 ? 9.102 -3.017 -2.291 1.00 87.50 96 THR A C 1
ATOM 753 O O . THR A 1 96 ? 9.658 -2.013 -2.739 1.00 87.50 96 THR A O 1
ATOM 756 N N . PHE A 1 97 ? 8.232 -3.733 -2.995 1.00 88.75 97 PHE A N 1
ATOM 757 C CA . PHE A 1 97 ? 7.745 -3.300 -4.298 1.00 88.75 97 PHE A CA 1
ATOM 758 C C . PHE A 1 97 ? 6.223 -3.383 -4.409 1.00 88.75 97 PHE A C 1
ATOM 760 O O . PHE A 1 97 ? 5.553 -4.121 -3.682 1.00 88.75 97 PHE A O 1
ATOM 767 N N . GLY A 1 98 ? 5.695 -2.621 -5.360 1.00 85.25 98 GLY A N 1
ATOM 768 C CA . GLY A 1 98 ? 4.303 -2.638 -5.790 1.00 85.25 98 GLY A CA 1
ATOM 769 C C . GLY A 1 98 ? 4.164 -2.017 -7.176 1.00 85.25 98 GLY A C 1
ATOM 770 O O . GLY A 1 98 ? 5.171 -1.743 -7.834 1.00 85.25 98 GLY A O 1
ATOM 771 N N . TRP A 1 99 ? 2.923 -1.802 -7.628 1.00 83.25 99 TRP A N 1
ATOM 772 C CA . TRP A 1 99 ? 2.640 -1.302 -8.984 1.00 83.25 99 TRP A CA 1
ATOM 773 C C . TRP A 1 99 ? 3.372 -2.088 -10.079 1.00 83.25 99 TRP A C 1
ATOM 775 O O . TRP A 1 99 ? 3.872 -1.507 -11.041 1.00 83.25 99 TRP A O 1
ATOM 785 N N . LEU A 1 100 ? 3.476 -3.404 -9.886 1.00 84.69 100 LEU A N 1
ATOM 786 C CA . LEU A 1 100 ? 4.104 -4.309 -10.836 1.00 84.69 100 LEU A CA 1
ATOM 787 C C . LEU A 1 100 ? 3.083 -4.740 -11.887 1.00 84.69 100 LEU A C 1
ATOM 789 O O . LEU A 1 100 ? 2.103 -5.391 -11.524 1.00 84.69 100 LE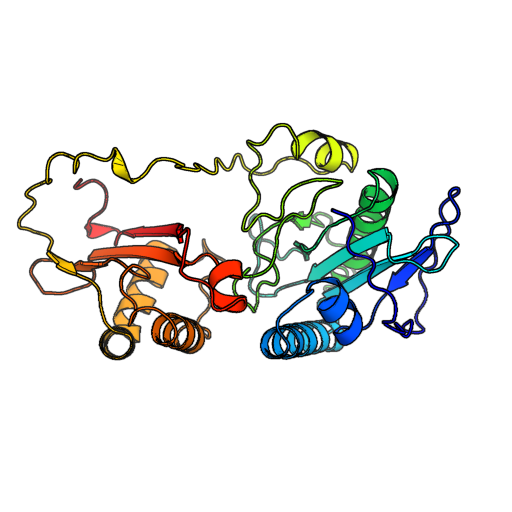U A O 1
ATOM 793 N N . ASP A 1 101 ? 3.362 -4.404 -13.148 1.00 82.12 101 ASP A N 1
ATOM 794 C CA . ASP A 1 101 ? 2.623 -4.839 -14.341 1.00 82.12 101 ASP A CA 1
ATOM 795 C C . ASP A 1 101 ? 3.573 -5.092 -15.518 1.00 82.12 101 ASP A C 1
ATOM 797 O O . ASP A 1 101 ? 4.670 -4.533 -15.595 1.00 82.12 101 ASP A O 1
ATOM 801 N N . GLY A 1 102 ? 3.131 -5.918 -16.459 1.00 82.88 102 GLY A N 1
ATOM 802 C CA . GLY A 1 102 ? 3.775 -6.135 -17.741 1.00 82.88 102 GLY A CA 1
ATOM 803 C C . GLY A 1 102 ? 2.844 -6.804 -18.748 1.00 82.88 102 GLY A C 1
ATOM 804 O O . GLY A 1 102 ? 1.994 -7.629 -18.407 1.00 82.88 102 GLY A O 1
ATOM 805 N N . PHE A 1 103 ? 3.046 -6.482 -20.024 1.00 80.94 103 PHE A N 1
ATOM 806 C CA . PHE A 1 103 ? 2.320 -7.059 -21.153 1.00 80.94 103 PHE A CA 1
ATOM 807 C C . PHE A 1 103 ? 2.640 -8.539 -21.379 1.00 80.94 103 PHE A C 1
ATOM 809 O O . PHE A 1 103 ? 1.965 -9.188 -22.166 1.00 80.94 103 PHE A O 1
ATOM 816 N N . ASP A 1 104 ? 3.646 -9.097 -20.717 1.00 81.38 104 ASP A N 1
ATOM 817 C CA . ASP A 1 104 ? 3.873 -10.534 -20.649 1.00 81.38 104 ASP A CA 1
ATOM 818 C C . ASP A 1 104 ? 4.753 -10.882 -19.439 1.00 81.38 104 ASP A C 1
ATOM 820 O O . ASP A 1 104 ? 5.258 -10.017 -18.717 1.00 81.38 104 ASP A O 1
ATOM 824 N N . SER A 1 105 ? 4.933 -12.182 -19.204 1.00 79.69 105 SER A N 1
ATOM 825 C CA . SER A 1 105 ? 5.750 -12.684 -18.100 1.00 79.69 105 SER A CA 1
ATOM 826 C C . SER A 1 105 ? 7.233 -12.332 -18.219 1.00 79.69 105 SER A C 1
ATOM 828 O O . SER A 1 105 ? 7.916 -12.290 -17.201 1.00 79.69 105 SER A O 1
ATOM 830 N N . GLN A 1 106 ? 7.754 -12.133 -19.432 1.00 83.88 106 GLN A N 1
ATOM 831 C CA . GLN A 1 106 ? 9.162 -11.804 -19.637 1.00 83.88 106 GLN A CA 1
ATOM 832 C C . GLN A 1 106 ? 9.439 -10.371 -19.181 1.00 83.88 106 GLN A C 1
ATOM 834 O O . GLN A 1 106 ? 10.374 -10.157 -18.415 1.00 83.88 106 GLN A O 1
ATOM 839 N N . VAL A 1 107 ? 8.578 -9.417 -19.543 1.00 86.62 107 VAL A N 1
ATOM 840 C CA . VAL A 1 107 ? 8.667 -8.026 -19.068 1.00 86.62 107 VAL A CA 1
ATOM 841 C C . VAL A 1 107 ? 8.653 -7.957 -17.542 1.00 86.62 107 VAL A C 1
ATOM 843 O O . VAL A 1 107 ? 9.509 -7.316 -16.936 1.00 86.62 107 VAL A O 1
ATOM 846 N N . VAL A 1 108 ? 7.715 -8.663 -16.909 1.00 84.81 108 VAL A N 1
ATOM 847 C CA . VAL A 1 108 ? 7.588 -8.691 -15.445 1.00 84.81 108 VAL A CA 1
ATOM 848 C C . VAL A 1 108 ? 8.837 -9.271 -14.774 1.00 84.81 108 VAL A C 1
ATOM 850 O O . VAL A 1 108 ? 9.307 -8.718 -13.780 1.00 84.81 108 VAL A O 1
ATOM 853 N N . LYS A 1 109 ? 9.400 -10.361 -15.315 1.00 84.69 109 LYS A N 1
ATOM 854 C CA . LYS A 1 109 ? 10.639 -10.968 -14.799 1.00 84.69 109 LYS A CA 1
ATOM 855 C C . LYS A 1 109 ? 11.814 -9.999 -14.844 1.00 84.69 109 LYS A C 1
ATOM 857 O O . LYS A 1 109 ? 12.556 -9.908 -13.874 1.00 84.69 109 LYS A O 1
ATOM 862 N N . GLU A 1 110 ? 11.959 -9.265 -15.937 1.00 88.00 110 GLU A N 1
ATOM 863 C CA . GLU A 1 110 ? 13.069 -8.329 -16.127 1.00 88.00 110 GLU A CA 1
ATOM 864 C C . GLU A 1 110 ? 12.923 -7.079 -15.248 1.00 88.00 110 GLU A C 1
ATOM 866 O O . GLU A 1 110 ? 13.892 -6.631 -14.636 1.00 88.00 110 GLU A O 1
ATOM 871 N N . LEU A 1 111 ? 11.699 -6.567 -15.078 1.00 90.38 111 LEU A N 1
ATOM 872 C CA . LEU A 1 111 ? 11.410 -5.500 -14.112 1.00 90.38 111 LEU A CA 1
ATOM 873 C C . LEU A 1 111 ? 11.739 -5.928 -12.676 1.00 90.38 111 LEU A C 1
ATOM 875 O O . LEU A 1 111 ? 12.353 -5.166 -11.929 1.00 90.38 111 LEU A O 1
ATOM 879 N N . LEU A 1 112 ? 11.362 -7.151 -12.289 1.00 88.06 112 LEU A N 1
ATOM 880 C CA . LEU A 1 112 ? 11.701 -7.713 -10.980 1.00 88.06 112 LEU A CA 1
ATOM 881 C C . LEU A 1 112 ? 13.207 -7.904 -10.808 1.00 88.06 112 LEU A C 1
ATOM 883 O O . LEU A 1 112 ? 13.737 -7.599 -9.743 1.00 88.06 112 LEU A O 1
ATOM 887 N N . HIS A 1 113 ? 13.897 -8.383 -11.839 1.00 87.62 113 HIS A N 1
ATOM 888 C CA . HIS A 1 113 ? 15.343 -8.557 -11.808 1.00 87.62 113 HIS A CA 1
ATOM 889 C C . HIS A 1 113 ? 16.058 -7.222 -11.563 1.00 87.62 113 HIS A C 1
ATOM 891 O O . HIS A 1 113 ? 16.839 -7.113 -10.619 1.00 87.62 113 HIS A O 1
ATOM 897 N N . LEU A 1 114 ? 15.705 -6.176 -12.312 1.00 90.38 114 LEU A N 1
ATOM 898 C CA . LEU A 1 114 ? 16.249 -4.830 -12.108 1.00 90.38 114 LEU A CA 1
ATOM 899 C C . LEU A 1 114 ? 15.876 -4.244 -10.739 1.00 90.38 114 LEU A C 1
ATOM 901 O O . LEU A 1 114 ? 16.679 -3.552 -10.116 1.00 90.38 114 LEU A O 1
ATOM 905 N N . ALA A 1 115 ? 14.680 -4.541 -10.227 1.00 89.69 115 ALA A N 1
ATOM 906 C CA . ALA A 1 115 ? 14.296 -4.156 -8.874 1.00 89.69 115 ALA A CA 1
ATOM 907 C C . ALA A 1 115 ? 15.154 -4.848 -7.802 1.00 89.69 115 ALA A C 1
ATOM 909 O O . ALA A 1 115 ? 15.520 -4.208 -6.813 1.00 89.69 115 ALA A O 1
ATOM 910 N N . ILE A 1 116 ? 15.503 -6.126 -7.994 1.00 85.56 116 ILE A N 1
ATOM 911 C CA . ILE A 1 116 ? 16.431 -6.863 -7.127 1.00 85.56 116 ILE A CA 1
ATOM 912 C C . ILE A 1 116 ? 17.817 -6.219 -7.188 1.00 85.56 116 ILE A C 1
ATOM 914 O O . ILE A 1 116 ? 18.368 -5.905 -6.135 1.00 85.56 116 ILE A O 1
ATOM 918 N N . GLU A 1 117 ? 18.350 -5.965 -8.386 1.00 85.81 117 GLU A N 1
ATOM 919 C CA . GLU A 1 117 ? 19.651 -5.309 -8.568 1.00 85.81 117 GLU A CA 1
ATOM 920 C C . GLU A 1 117 ? 19.693 -3.940 -7.883 1.00 85.81 117 GLU A C 1
ATOM 922 O O . GLU A 1 117 ? 20.563 -3.698 -7.043 1.00 85.81 117 GLU A O 1
ATOM 927 N N . TRP A 1 118 ? 18.708 -3.075 -8.159 1.00 87.69 118 TRP A N 1
ATOM 928 C CA . TRP A 1 118 ? 18.599 -1.760 -7.523 1.00 87.69 118 TRP A CA 1
ATOM 929 C C . TRP A 1 118 ? 18.592 -1.887 -6.005 1.00 87.69 118 TRP A C 1
ATOM 931 O O . TRP A 1 118 ? 19.297 -1.161 -5.298 1.00 87.69 118 TRP A O 1
ATOM 941 N N . SER A 1 119 ? 17.802 -2.826 -5.496 1.00 83.31 119 SER A N 1
ATOM 942 C CA . SER A 1 119 ? 17.662 -3.014 -4.067 1.00 83.31 119 SER A CA 1
ATOM 943 C C . SER A 1 119 ? 18.962 -3.528 -3.448 1.00 83.31 119 SER A C 1
ATOM 945 O O . SER A 1 119 ? 19.366 -2.987 -2.428 1.00 83.31 119 SER A O 1
ATOM 947 N N . ILE A 1 120 ? 19.681 -4.471 -4.066 1.00 79.25 120 ILE A N 1
ATOM 948 C CA . ILE A 1 120 ? 21.015 -4.912 -3.616 1.00 79.25 120 ILE A CA 1
ATOM 949 C C . ILE A 1 120 ? 21.988 -3.727 -3.589 1.00 79.25 120 ILE A C 1
ATOM 951 O O . ILE A 1 120 ? 22.692 -3.531 -2.598 1.00 79.25 120 ILE A O 1
ATOM 955 N N . SER A 1 121 ? 22.016 -2.905 -4.641 1.00 78.12 121 SER A N 1
ATOM 956 C CA . SER A 1 121 ? 22.907 -1.743 -4.724 1.00 78.12 121 SER A CA 1
ATOM 957 C C . SER A 1 121 ? 22.595 -0.662 -3.685 1.00 78.12 121 SER A C 1
ATOM 959 O O . SER A 1 121 ? 23.514 0.010 -3.225 1.00 78.12 121 SER A O 1
ATOM 961 N N . ASN A 1 122 ? 21.329 -0.497 -3.285 1.00 74.50 122 ASN A N 1
ATOM 962 C CA . ASN A 1 122 ? 20.907 0.528 -2.321 1.00 74.50 122 ASN A CA 1
ATOM 963 C C . ASN A 1 122 ? 20.822 0.021 -0.868 1.00 74.50 122 ASN A C 1
ATOM 965 O O . ASN A 1 122 ? 20.847 0.836 0.052 1.00 74.50 122 ASN A O 1
ATOM 969 N N . ASN A 1 123 ? 20.755 -1.298 -0.639 1.00 66.44 123 ASN A N 1
ATOM 970 C CA . ASN A 1 123 ? 20.795 -1.906 0.702 1.00 66.44 123 ASN A CA 1
ATOM 971 C C . ASN A 1 123 ? 22.221 -2.237 1.180 1.00 66.44 123 ASN A C 1
ATOM 973 O O . ASN A 1 123 ? 22.410 -2.664 2.320 1.00 66.44 123 ASN A O 1
ATOM 977 N N . ASN A 1 124 ? 23.229 -2.045 0.328 1.00 53.53 124 ASN A N 1
ATOM 978 C CA . ASN A 1 124 ? 24.627 -2.299 0.648 1.00 53.53 124 ASN A CA 1
ATOM 979 C C . ASN A 1 124 ? 25.363 -0.993 0.937 1.00 53.53 124 ASN A C 1
ATOM 981 O O . ASN A 1 124 ? 25.787 -0.306 0.017 1.00 53.53 124 ASN A O 1
ATOM 985 N N . ILE A 1 125 ? 25.523 -0.680 2.224 1.00 50.34 125 ILE A N 1
ATOM 986 C CA . ILE A 1 125 ? 26.798 -0.361 2.893 1.00 50.34 125 ILE A CA 1
ATOM 987 C C . ILE A 1 125 ? 26.441 0.124 4.304 1.00 50.34 125 ILE A C 1
ATOM 989 O O . ILE A 1 125 ? 26.077 1.275 4.526 1.00 50.34 125 ILE A O 1
ATOM 993 N N . GLU A 1 126 ? 26.594 -0.765 5.279 1.00 47.06 126 GLU A N 1
ATOM 994 C CA . GLU A 1 126 ? 26.846 -0.378 6.665 1.00 47.06 126 GLU A CA 1
ATOM 995 C C . GLU A 1 126 ? 28.260 -0.881 6.976 1.00 47.06 126 GLU A C 1
ATOM 997 O O . GLU A 1 126 ? 28.522 -2.083 6.951 1.00 47.06 126 GLU A O 1
ATOM 1002 N N . GLY A 1 127 ? 29.225 0.033 7.106 1.00 49.28 127 GLY A N 1
ATOM 1003 C CA . GLY A 1 127 ? 30.626 -0.333 7.359 1.00 49.28 127 GLY A CA 1
ATOM 1004 C C . GLY A 1 127 ? 31.332 -1.122 6.239 1.00 49.28 127 GLY A C 1
ATOM 1005 O O . GLY A 1 127 ? 32.316 -1.804 6.507 1.00 49.28 127 GLY A O 1
ATOM 1006 N N . GLY A 1 128 ? 30.850 -1.057 4.993 1.00 42.19 128 GLY A N 1
ATOM 1007 C CA . GLY A 1 128 ? 31.543 -1.612 3.819 1.00 42.19 128 GLY A CA 1
ATOM 1008 C C . GLY A 1 128 ? 31.333 -3.109 3.553 1.00 42.19 128 GLY A C 1
ATOM 1009 O O . GLY A 1 128 ? 32.037 -3.668 2.716 1.00 42.19 128 GLY A O 1
ATOM 1010 N N . LYS A 1 129 ? 30.377 -3.769 4.225 1.00 41.47 129 LYS A N 1
ATOM 1011 C CA . LYS A 1 129 ? 30.022 -5.176 3.962 1.00 41.47 129 LYS A CA 1
ATOM 1012 C C . LYS A 1 129 ? 28.614 -5.310 3.382 1.00 41.47 129 LYS A C 1
ATOM 1014 O O . LYS A 1 129 ? 27.674 -4.677 3.860 1.00 41.47 129 LYS A O 1
ATOM 1019 N N . VAL A 1 130 ? 28.487 -6.164 2.367 1.00 49.47 130 VAL A N 1
ATOM 1020 C CA . VAL A 1 130 ? 27.201 -6.595 1.802 1.00 49.47 130 VAL A CA 1
ATOM 1021 C C . VAL A 1 130 ? 26.457 -7.402 2.864 1.00 49.47 130 VAL A C 1
ATOM 1023 O O . VAL A 1 130 ? 26.999 -8.385 3.376 1.00 49.47 130 VAL A O 1
ATOM 1026 N N . ARG A 1 131 ? 25.229 -7.010 3.227 1.00 57.50 131 ARG A N 1
ATOM 1027 C CA . ARG A 1 131 ? 24.408 -7.836 4.127 1.00 57.50 131 ARG A CA 1
ATOM 1028 C C . ARG A 1 131 ? 24.002 -9.101 3.365 1.00 57.50 131 ARG A C 1
ATOM 1030 O O . ARG A 1 131 ? 23.317 -9.020 2.352 1.00 57.50 131 ARG A O 1
ATOM 1037 N N . HIS A 1 132 ? 24.401 -10.270 3.869 1.00 46.62 132 HIS A N 1
ATOM 1038 C CA . HIS A 1 132 ? 24.110 -11.581 3.263 1.00 46.62 132 HIS A CA 1
ATOM 1039 C C . HIS A 1 132 ? 22.606 -11.911 3.147 1.00 46.62 132 HIS A C 1
ATOM 1041 O O . HIS A 1 132 ? 22.242 -12.850 2.448 1.00 46.62 132 HIS A O 1
ATOM 1047 N N . SER A 1 133 ? 21.728 -11.147 3.802 1.00 53.62 133 SER A N 1
ATOM 1048 C CA . SER A 1 133 ? 20.276 -11.350 3.843 1.00 53.62 133 SER A CA 1
ATOM 1049 C C . SER A 1 133 ? 19.523 -10.199 3.166 1.00 53.62 133 SER A C 1
ATOM 1051 O O . SER A 1 133 ? 18.701 -9.523 3.790 1.00 53.62 133 SER A O 1
ATOM 1053 N N . PHE A 1 134 ? 19.836 -9.925 1.899 1.00 66.81 134 PHE A N 1
ATOM 1054 C CA . PHE A 1 134 ? 19.046 -8.995 1.099 1.00 66.81 134 PHE A CA 1
ATOM 1055 C C . PHE A 1 134 ? 17.644 -9.585 0.853 1.00 66.81 134 PHE A C 1
ATOM 1057 O O . PHE A 1 134 ? 17.515 -10.699 0.348 1.00 66.81 134 PHE A O 1
ATOM 1064 N N . LEU A 1 135 ? 16.594 -8.841 1.213 1.00 77.62 135 LEU A N 1
ATOM 1065 C CA . LEU A 1 135 ? 15.203 -9.218 0.968 1.00 77.62 135 LEU A CA 1
ATOM 1066 C C . LEU A 1 135 ? 14.511 -8.114 0.162 1.00 77.62 135 LEU A C 1
ATOM 1068 O O . LEU A 1 135 ? 14.518 -6.945 0.559 1.00 77.62 135 LEU A O 1
ATOM 1072 N N . LEU A 1 136 ? 13.890 -8.511 -0.947 1.00 85.75 136 LEU A N 1
ATOM 1073 C CA . LEU A 1 136 ? 12.868 -7.738 -1.642 1.00 85.75 136 LEU A CA 1
ATOM 1074 C C . LEU A 1 136 ? 11.521 -8.400 -1.343 1.00 85.75 136 LEU A C 1
ATOM 1076 O O . LEU A 1 136 ? 11.338 -9.586 -1.611 1.00 85.75 136 LEU A O 1
ATOM 1080 N N . ARG A 1 137 ? 10.592 -7.657 -0.744 1.00 83.69 137 ARG A N 1
ATOM 1081 C CA . ARG A 1 137 ? 9.257 -8.148 -0.394 1.00 83.69 137 ARG A CA 1
ATOM 1082 C C . ARG A 1 137 ? 8.214 -7.535 -1.306 1.00 83.69 137 ARG A C 1
ATOM 1084 O O . ARG A 1 137 ? 8.183 -6.326 -1.507 1.00 83.69 137 ARG A O 1
ATOM 1091 N N . GLY A 1 138 ? 7.313 -8.360 -1.801 1.00 81.50 138 GLY A N 1
ATOM 1092 C CA . GLY A 1 138 ? 6.123 -7.853 -2.441 1.00 81.50 138 GLY A CA 1
ATOM 1093 C C . GLY A 1 138 ? 5.491 -8.832 -3.421 1.00 81.50 138 GLY A C 1
ATOM 1094 O O . GLY A 1 138 ? 5.945 -9.973 -3.528 1.00 81.50 138 GLY A O 1
ATOM 1095 N N . PRO A 1 139 ? 4.459 -8.373 -4.143 1.00 79.81 139 PRO A N 1
ATOM 1096 C CA . PRO A 1 139 ? 3.843 -7.057 -3.954 1.00 79.81 139 PRO A CA 1
ATOM 1097 C C . PRO A 1 139 ? 3.250 -6.927 -2.535 1.00 79.81 139 PRO A C 1
ATOM 1099 O O . PRO A 1 139 ? 2.800 -7.923 -1.982 1.00 79.81 139 PRO A O 1
ATOM 1102 N N . ILE A 1 140 ? 3.359 -5.780 -1.855 1.00 76.25 140 ILE A N 1
ATOM 1103 C CA . ILE A 1 140 ? 2.750 -5.609 -0.514 1.00 76.25 140 ILE A CA 1
ATOM 1104 C C . ILE A 1 140 ? 2.589 -4.133 -0.145 1.00 76.25 140 ILE A C 1
ATOM 1106 O O . ILE A 1 140 ? 3.559 -3.383 -0.194 1.00 76.25 140 ILE A O 1
ATOM 1110 N N . SER A 1 141 ? 1.372 -3.736 0.247 1.00 70.31 141 SER A N 1
ATOM 1111 C CA . SER A 1 141 ? 0.986 -2.427 0.816 1.00 70.31 141 SER A CA 1
ATOM 1112 C C . SER A 1 141 ? 1.859 -1.262 0.353 1.00 70.31 141 SER A C 1
ATOM 1114 O O . SER A 1 141 ? 2.620 -0.691 1.133 1.00 70.31 141 SER A O 1
ATOM 1116 N N . PHE A 1 142 ? 1.746 -0.911 -0.932 1.00 72.81 142 PHE A N 1
ATOM 1117 C CA . PHE A 1 142 ? 2.640 0.038 -1.589 1.00 72.81 142 PHE A CA 1
ATOM 1118 C C . PHE A 1 142 ? 1.875 1.198 -2.263 1.00 72.81 142 PHE A C 1
ATOM 1120 O O . PHE A 1 142 ? 0.882 0.953 -2.949 1.00 72.81 142 PHE A O 1
ATOM 1127 N N . PRO A 1 143 ? 2.349 2.455 -2.168 1.00 72.00 143 PRO A N 1
ATOM 1128 C CA . PRO A 1 143 ? 3.533 2.889 -1.428 1.00 72.00 143 PRO A CA 1
ATOM 1129 C C . PRO A 1 143 ? 3.293 2.972 0.081 1.00 72.00 143 PRO A C 1
ATOM 1131 O O . PRO A 1 143 ? 2.216 3.359 0.539 1.00 72.00 143 PRO A O 1
ATOM 1134 N N . LYS A 1 144 ? 4.326 2.642 0.858 1.00 75.00 144 LYS A N 1
ATOM 1135 C CA . LYS A 1 144 ? 4.215 2.450 2.310 1.00 75.00 144 LYS A CA 1
ATOM 1136 C C . LYS A 1 144 ? 3.864 3.731 3.054 1.00 75.00 144 LYS A C 1
ATOM 1138 O O . LYS A 1 144 ? 2.957 3.744 3.878 1.00 75.00 144 LYS A O 1
ATOM 1143 N N . GLY A 1 145 ? 4.501 4.843 2.702 1.00 68.50 145 GLY A N 1
ATOM 1144 C CA . GLY A 1 145 ? 4.208 6.142 3.306 1.00 68.50 145 GLY A CA 1
ATOM 1145 C C . GLY A 1 145 ? 2.906 6.794 2.828 1.00 68.50 145 GLY A C 1
ATOM 1146 O O . GLY A 1 145 ? 2.575 7.863 3.328 1.00 68.50 145 GLY A O 1
ATOM 1147 N N . LEU A 1 146 ? 2.159 6.157 1.917 1.00 67.50 146 LEU A N 1
ATOM 1148 C CA . LEU A 1 146 ? 0.745 6.458 1.664 1.00 67.50 146 LEU A CA 1
ATOM 1149 C C . LEU A 1 146 ? -0.160 5.325 2.187 1.00 67.50 146 LEU A C 1
ATOM 1151 O O . LEU A 1 146 ? -1.269 5.147 1.698 1.00 67.50 146 LEU A O 1
ATOM 1155 N N . GLY A 1 147 ? 0.294 4.550 3.181 1.00 62.75 147 GLY A N 1
ATOM 1156 C CA . GLY A 1 147 ? -0.454 3.466 3.842 1.00 62.75 147 GLY A CA 1
ATOM 1157 C C . GLY A 1 147 ? -0.858 2.335 2.915 1.00 62.75 147 GLY A C 1
ATOM 1158 O O . GLY A 1 147 ? -1.894 1.714 3.112 1.00 62.75 147 GLY A O 1
ATOM 1159 N N . GLY A 1 148 ? -0.069 2.107 1.868 1.00 67.00 148 GLY A N 1
ATOM 1160 C CA . GLY A 1 148 ? -0.305 1.018 0.937 1.00 67.00 148 GLY A CA 1
ATOM 1161 C C . GLY A 1 148 ? -1.560 1.163 0.091 1.00 67.00 148 GLY A C 1
ATOM 1162 O O . GLY A 1 148 ? -2.035 0.160 -0.433 1.00 67.00 148 GLY A O 1
ATOM 1163 N N . VAL A 1 149 ? -2.050 2.398 -0.076 1.00 60.00 149 VAL A N 1
ATOM 1164 C CA . VAL A 1 149 ? -3.303 2.699 -0.781 1.00 60.00 149 VAL A CA 1
ATOM 1165 C C . VAL A 1 149 ? -3.282 2.388 -2.285 1.00 60.00 149 VAL A C 1
ATOM 1167 O O . VAL A 1 149 ? -4.304 2.488 -2.956 1.00 60.00 149 VAL A O 1
ATOM 1170 N N . GLY A 1 150 ? -2.116 2.069 -2.850 1.00 63.34 150 GLY A N 1
ATOM 1171 C CA . GLY A 1 150 ? -1.967 1.790 -4.273 1.00 63.34 150 GLY A CA 1
ATOM 1172 C C . GLY A 1 150 ? -2.382 0.374 -4.666 1.00 63.34 150 GLY A C 1
ATOM 1173 O O . GLY A 1 150 ? -2.550 -0.517 -3.832 1.00 63.34 150 GLY A O 1
ATOM 1174 N N . CYS A 1 151 ? -2.497 0.142 -5.975 1.00 63.03 151 CYS A N 1
ATOM 1175 C CA . CYS A 1 151 ? -2.616 -1.217 -6.483 1.00 63.03 151 CYS A CA 1
ATOM 1176 C C . CYS A 1 151 ? -1.351 -2.000 -6.159 1.00 63.03 151 CYS A C 1
ATOM 1178 O O . CYS A 1 151 ? -0.246 -1.659 -6.584 1.00 63.03 151 CYS A O 1
ATOM 1180 N N . GLN A 1 152 ? -1.533 -3.083 -5.414 1.00 65.44 152 GLN A N 1
ATOM 1181 C CA . GLN A 1 152 ? -0.434 -3.982 -5.100 1.00 65.44 152 GLN A CA 1
ATOM 1182 C C . GLN A 1 152 ? -0.168 -4.890 -6.297 1.00 65.44 152 GLN A C 1
ATOM 1184 O O . GLN A 1 152 ? 0.986 -5.162 -6.613 1.00 65.44 152 GLN A O 1
ATOM 1189 N N . VAL A 1 153 ? -1.226 -5.294 -7.007 1.00 60.78 153 VAL A N 1
ATOM 1190 C CA . VAL A 1 153 ? -1.112 -6.193 -8.152 1.00 60.78 153 VAL A CA 1
ATOM 1191 C C . VAL A 1 153 ? -1.861 -5.662 -9.361 1.00 60.78 153 VAL A C 1
ATOM 1193 O O . VAL A 1 153 ? -3.076 -5.468 -9.321 1.00 60.78 153 VAL A O 1
ATOM 1196 N N . GLU A 1 154 ? -1.116 -5.523 -10.448 1.00 60.44 154 GLU A N 1
ATOM 1197 C CA . GLU A 1 154 ? -1.592 -5.452 -11.823 1.00 60.44 154 GLU A CA 1
ATOM 1198 C C . GLU A 1 154 ? -0.868 -6.564 -12.580 1.00 60.44 154 GLU A C 1
ATOM 1200 O O . GLU A 1 154 ? 0.061 -6.338 -13.330 1.00 60.44 154 GLU A O 1
ATOM 1205 N N . GLY A 1 155 ? -1.187 -7.823 -12.286 1.00 56.91 155 GLY A N 1
ATOM 1206 C CA . GLY A 1 155 ? -0.513 -8.930 -12.965 1.00 56.91 155 GLY A CA 1
ATOM 1207 C C . GLY A 1 155 ? -0.825 -8.936 -14.464 1.00 56.91 155 GLY A C 1
ATOM 1208 O O . GLY A 1 155 ? -1.848 -8.403 -14.898 1.00 56.91 155 GLY A O 1
ATOM 1209 N N . PHE A 1 156 ? -0.013 -9.652 -15.244 1.00 58.56 156 PHE A N 1
ATOM 1210 C CA . PHE A 1 156 ? -0.237 -9.839 -16.678 1.00 58.56 156 PHE A CA 1
ATOM 1211 C C . PHE A 1 156 ? -1.682 -10.296 -16.985 1.00 58.56 156 PHE A C 1
ATOM 1213 O O . PHE A 1 156 ? -2.086 -11.427 -16.683 1.00 58.56 156 PHE A O 1
ATOM 1220 N N . LYS A 1 157 ? -2.470 -9.393 -17.592 1.00 58.66 157 LYS A N 1
ATOM 1221 C CA . LYS A 1 157 ? -3.908 -9.556 -17.897 1.00 58.66 157 LYS A CA 1
ATOM 1222 C C . LYS A 1 157 ? -4.786 -9.864 -16.670 1.00 58.66 157 LYS A C 1
ATOM 1224 O O . LYS A 1 157 ? -5.767 -10.603 -16.793 1.00 58.66 157 LYS A O 1
ATOM 1229 N N . LYS A 1 158 ? -4.445 -9.352 -15.484 1.00 59.62 158 LYS A N 1
ATOM 1230 C CA . LYS A 1 158 ? -5.197 -9.574 -14.236 1.00 59.62 158 LYS A CA 1
ATOM 1231 C C . LYS A 1 158 ? -5.908 -8.304 -13.761 1.00 59.62 158 LYS A C 1
ATOM 1233 O O . LYS A 1 158 ? -5.471 -7.202 -14.080 1.00 59.62 158 LYS A O 1
ATOM 1238 N N . PRO A 1 159 ? -7.015 -8.446 -13.010 1.00 56.78 159 PRO A N 1
ATOM 1239 C CA . PRO A 1 159 ? -7.672 -7.307 -12.387 1.00 56.78 159 PRO A CA 1
ATOM 1240 C C . PRO A 1 159 ? -6.760 -6.643 -11.352 1.00 56.78 159 PRO A C 1
ATOM 1242 O O . PRO A 1 159 ? -5.981 -7.310 -10.668 1.00 56.78 159 PRO A O 1
ATOM 1245 N N . ARG A 1 160 ? -6.915 -5.324 -11.232 1.00 63.00 160 ARG A N 1
ATOM 1246 C CA . ARG A 1 160 ? -6.301 -4.503 -10.188 1.00 63.00 160 ARG A CA 1
ATOM 1247 C C . ARG A 1 160 ? -6.764 -4.982 -8.820 1.00 63.00 160 ARG A C 1
ATOM 1249 O O . ARG A 1 160 ? -7.967 -5.079 -8.594 1.00 63.00 160 ARG A O 1
ATOM 1256 N N . MET A 1 161 ? -5.834 -5.247 -7.907 1.00 57.59 161 MET A N 1
ATOM 1257 C CA . MET A 1 161 ? -6.177 -5.625 -6.533 1.00 57.59 161 MET A CA 1
ATOM 1258 C C . MET A 1 161 ? -5.591 -4.656 -5.510 1.00 57.59 161 MET A C 1
ATOM 1260 O O . MET A 1 161 ? -4.414 -4.278 -5.569 1.00 57.59 161 MET A O 1
ATOM 1264 N N . TYR A 1 162 ? -6.445 -4.282 -4.559 1.00 57.59 162 TYR A N 1
ATOM 1265 C CA . TYR A 1 162 ? -6.053 -3.700 -3.287 1.00 57.59 162 TYR A CA 1
ATOM 1266 C C . TYR A 1 162 ? -5.676 -4.857 -2.356 1.00 57.59 162 TYR A C 1
ATOM 1268 O O . TYR A 1 162 ? -6.545 -5.476 -1.753 1.00 57.59 162 TYR A O 1
ATOM 1276 N N . GLY A 1 163 ? -4.400 -5.240 -2.343 1.00 58.78 163 GLY A N 1
ATOM 1277 C CA . GLY A 1 163 ? -3.936 -6.425 -1.614 1.00 58.78 163 GLY A CA 1
ATOM 1278 C C . GLY A 1 163 ? -3.263 -7.469 -2.503 1.00 58.78 163 GLY A C 1
ATOM 1279 O O . GLY A 1 163 ? -3.473 -7.515 -3.718 1.00 58.78 163 GLY A O 1
ATOM 1280 N N . VAL A 1 164 ? -2.471 -8.342 -1.880 1.00 56.53 164 VAL A N 1
ATOM 1281 C CA . VAL A 1 164 ? -1.902 -9.531 -2.523 1.00 56.53 164 VAL A CA 1
ATOM 1282 C C . VAL A 1 164 ? -2.615 -10.771 -2.024 1.00 56.53 164 VAL A C 1
ATOM 1284 O O . VAL A 1 164 ? -2.373 -11.265 -0.929 1.00 56.53 164 VAL A O 1
ATOM 1287 N N . SER A 1 165 ? -3.497 -11.287 -2.873 1.00 56.19 165 SER A N 1
ATOM 1288 C CA . SER A 1 165 ? -4.187 -12.555 -2.666 1.00 56.19 165 SER A CA 1
ATOM 1289 C C . SER A 1 165 ? -3.313 -13.687 -3.211 1.00 56.19 165 SER A C 1
ATOM 1291 O O . SER A 1 165 ? -3.294 -13.945 -4.415 1.00 56.19 165 SER A O 1
ATOM 1293 N N . THR A 1 166 ? -2.561 -14.365 -2.338 1.00 54.06 166 THR A N 1
ATOM 1294 C CA . THR A 1 166 ? -1.750 -15.534 -2.738 1.00 54.06 166 THR A CA 1
ATOM 1295 C C . THR A 1 166 ? -2.599 -16.787 -2.960 1.00 54.06 166 THR A C 1
ATOM 1297 O O . THR A 1 166 ? -2.147 -17.729 -3.603 1.00 54.06 166 THR A O 1
ATOM 1300 N N . ASN A 1 167 ? -3.858 -16.779 -2.508 1.00 55.31 167 ASN A N 1
ATOM 1301 C CA . ASN A 1 167 ? -4.841 -17.836 -2.747 1.00 55.31 167 ASN A CA 1
ATOM 1302 C C . ASN A 1 167 ? -5.549 -17.754 -4.116 1.00 55.31 167 ASN A C 1
ATOM 1304 O O . ASN A 1 167 ? -6.415 -18.582 -4.396 1.00 55.31 167 ASN A O 1
ATOM 1308 N N . ARG A 1 168 ? -5.206 -16.790 -4.986 1.00 58.31 168 ARG A N 1
ATOM 1309 C CA . ARG A 1 168 ? -5.699 -16.755 -6.372 1.00 58.31 168 ARG A CA 1
ATOM 1310 C C . ARG A 1 168 ? -4.751 -17.555 -7.280 1.00 58.31 168 ARG A C 1
ATOM 1312 O O . ARG A 1 168 ? -3.609 -17.127 -7.448 1.00 58.31 168 ARG A O 1
ATOM 1319 N N . PRO A 1 169 ? -5.222 -18.625 -7.961 1.00 57.34 169 PRO A N 1
ATOM 1320 C CA . PRO A 1 169 ? -4.392 -19.484 -8.826 1.00 57.34 169 PRO A CA 1
ATOM 1321 C C . PRO A 1 169 ? -3.620 -18.740 -9.924 1.00 57.34 169 PRO A C 1
ATOM 1323 O O . PRO A 1 169 ? -2.702 -19.261 -10.533 1.00 57.34 169 PRO A O 1
ATOM 1326 N N . LEU A 1 170 ? -4.033 -17.510 -10.224 1.00 55.47 170 LEU A N 1
ATOM 1327 C CA . LEU A 1 170 ? -3.543 -16.720 -11.341 1.00 55.47 170 LEU A CA 1
ATOM 1328 C C . LEU A 1 170 ? -2.349 -15.813 -10.998 1.00 55.47 170 LEU A C 1
ATOM 1330 O O . LEU A 1 170 ? -1.790 -15.209 -11.916 1.00 55.47 170 LEU A O 1
ATOM 1334 N N . LEU A 1 171 ? -1.992 -15.667 -9.716 1.00 58.72 171 LEU A N 1
ATOM 1335 C CA . LEU A 1 171 ? -0.844 -14.862 -9.273 1.00 58.72 171 LEU A CA 1
ATOM 1336 C C . LEU A 1 171 ? 0.397 -15.692 -8.945 1.00 58.72 171 LEU A C 1
ATOM 1338 O O . LEU A 1 171 ? 1.507 -15.188 -9.106 1.00 58.72 171 LEU A O 1
ATOM 1342 N N . SER A 1 172 ? 0.217 -16.937 -8.501 1.00 61.22 172 SER A N 1
ATOM 1343 C CA . SER A 1 172 ? 1.308 -17.810 -8.054 1.00 61.22 172 SER A CA 1
ATOM 1344 C C . SER A 1 172 ? 2.352 -18.034 -9.142 1.00 61.22 172 SER A C 1
ATOM 1346 O O . SER A 1 172 ? 3.548 -17.903 -8.894 1.00 61.22 172 SER A O 1
ATOM 1348 N N . ASP A 1 173 ? 1.907 -18.307 -10.365 1.00 66.25 173 ASP A N 1
ATOM 1349 C CA . ASP A 1 173 ? 2.776 -18.940 -11.356 1.00 66.25 173 ASP A CA 1
ATOM 1350 C C . ASP A 1 173 ? 3.884 -18.009 -11.851 1.00 66.25 173 ASP A C 1
ATOM 1352 O O . ASP A 1 173 ? 5.036 -18.424 -11.984 1.00 66.25 173 ASP A O 1
ATOM 1356 N N . TRP A 1 174 ? 3.582 -16.729 -12.084 1.00 68.00 174 TRP A N 1
ATOM 1357 C CA . TRP A 1 174 ? 4.585 -15.804 -12.610 1.00 68.00 174 TRP A CA 1
ATOM 1358 C C . TRP A 1 174 ? 5.551 -15.309 -11.525 1.00 68.00 174 TRP A C 1
ATOM 1360 O O . TRP A 1 174 ? 6.747 -15.222 -11.804 1.00 68.00 174 TRP A O 1
ATOM 1370 N N . ILE A 1 175 ? 5.076 -15.067 -10.295 1.00 69.88 175 ILE A N 1
ATOM 1371 C CA . ILE A 1 175 ? 5.919 -14.675 -9.150 1.00 69.88 175 ILE A CA 1
ATOM 1372 C C . ILE A 1 175 ? 6.911 -15.798 -8.834 1.00 69.88 175 ILE A C 1
ATOM 1374 O O . ILE A 1 175 ? 8.118 -15.561 -8.760 1.00 69.88 175 ILE A O 1
ATOM 1378 N N . THR A 1 176 ? 6.431 -17.042 -8.755 1.00 71.44 176 THR A N 1
ATOM 1379 C CA . THR A 1 176 ? 7.299 -18.211 -8.567 1.00 71.44 176 THR A CA 1
ATOM 1380 C C . THR A 1 176 ? 8.261 -18.392 -9.740 1.00 71.44 176 THR A C 1
ATOM 1382 O O . THR A 1 176 ? 9.438 -18.673 -9.527 1.00 71.44 176 THR A O 1
ATOM 1385 N N . SER A 1 177 ? 7.821 -18.147 -10.980 1.00 67.25 177 SER A N 1
ATOM 1386 C CA . SER A 1 177 ? 8.707 -18.209 -12.152 1.00 67.25 177 SER A CA 1
ATOM 1387 C C . SER A 1 177 ? 9.787 -17.116 -12.195 1.00 67.25 177 SER A C 1
ATOM 1389 O O . SER A 1 177 ? 10.716 -17.222 -12.997 1.00 67.25 177 SER A O 1
ATOM 1391 N N . ALA A 1 178 ? 9.653 -16.070 -11.375 1.00 66.62 178 ALA A N 1
ATOM 1392 C CA . ALA A 1 178 ? 10.647 -15.022 -11.152 1.00 66.62 178 ALA A CA 1
ATOM 1393 C C . ALA A 1 178 ? 11.497 -15.286 -9.890 1.00 66.62 178 ALA A C 1
ATOM 1395 O O . ALA A 1 178 ? 12.147 -14.377 -9.381 1.00 66.62 178 ALA A O 1
ATOM 1396 N N . SER A 1 179 ? 11.482 -16.523 -9.376 1.00 71.44 179 SER A N 1
ATOM 1397 C CA . SER A 1 179 ? 12.237 -16.981 -8.200 1.00 71.44 179 SER A CA 1
ATOM 1398 C C . SER A 1 179 ? 11.812 -16.361 -6.865 1.00 71.44 179 SER A C 1
ATOM 1400 O O . SER A 1 179 ? 12.531 -16.481 -5.872 1.00 71.44 179 SER A O 1
ATOM 1402 N N . PHE A 1 180 ? 10.633 -15.737 -6.797 1.00 75.00 180 PHE A N 1
ATOM 1403 C CA . PHE A 1 180 ? 10.064 -15.294 -5.528 1.00 75.00 180 PHE A CA 1
ATOM 1404 C C . PHE A 1 180 ? 9.387 -16.459 -4.813 1.00 75.00 180 PHE A C 1
ATOM 1406 O O . PHE A 1 180 ? 8.549 -17.171 -5.373 1.00 75.00 180 PHE A O 1
ATOM 1413 N N . LEU A 1 181 ? 9.740 -16.627 -3.541 1.00 74.94 181 LEU A N 1
ATOM 1414 C CA . LEU A 1 181 ? 9.131 -17.623 -2.674 1.00 74.94 181 LEU A CA 1
ATOM 1415 C C . LEU A 1 181 ? 7.903 -17.024 -1.976 1.00 74.94 181 LEU A C 1
ATOM 1417 O O . LEU A 1 181 ? 7.998 -15.916 -1.437 1.00 74.94 181 LEU A O 1
ATOM 1421 N N . PRO A 1 182 ? 6.770 -17.746 -1.930 1.00 72.38 182 PRO A N 1
ATOM 1422 C CA 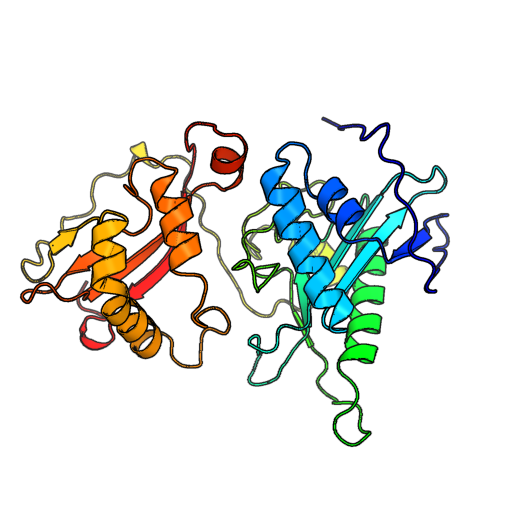. PRO A 1 182 ? 5.661 -17.384 -1.060 1.00 72.38 182 PRO A CA 1
ATOM 1423 C C . PRO A 1 182 ? 6.148 -17.317 0.393 1.00 72.38 182 PRO A C 1
ATOM 1425 O O . PRO A 1 182 ? 6.719 -18.278 0.903 1.00 72.38 182 PRO A O 1
ATOM 1428 N N . ASP A 1 183 ? 5.952 -16.175 1.051 1.00 68.25 183 ASP A N 1
ATOM 1429 C CA . ASP A 1 183 ? 6.392 -15.982 2.440 1.00 68.25 183 ASP A CA 1
ATOM 1430 C C . ASP A 1 183 ? 5.307 -16.329 3.457 1.00 68.25 183 ASP A C 1
ATOM 1432 O O . ASP A 1 183 ? 5.581 -16.930 4.491 1.00 68.25 183 ASP A O 1
ATOM 1436 N N . ALA A 1 184 ? 4.072 -15.941 3.153 1.00 65.62 184 ALA A N 1
ATOM 1437 C CA . ALA A 1 184 ? 2.916 -16.154 4.000 1.00 65.62 184 ALA A CA 1
ATOM 1438 C C . ALA A 1 184 ? 1.700 -16.498 3.137 1.00 65.62 184 ALA A C 1
ATOM 1440 O O . ALA A 1 184 ? 1.529 -16.002 2.017 1.00 65.62 184 ALA A O 1
ATOM 1441 N N . THR A 1 185 ? 0.853 -17.373 3.672 1.00 62.97 185 THR A N 1
ATOM 1442 C CA . THR A 1 185 ? -0.427 -17.705 3.049 1.00 62.97 185 THR A CA 1
ATOM 1443 C C . THR A 1 185 ? -1.443 -16.679 3.528 1.00 62.97 185 THR A C 1
ATOM 1445 O O . THR A 1 185 ? -1.908 -16.755 4.662 1.00 62.97 185 THR A O 1
ATOM 1448 N N . TYR A 1 186 ? -1.757 -15.705 2.677 1.00 63.16 186 TYR A N 1
ATOM 1449 C CA . TYR A 1 186 ? -2.845 -14.766 2.911 1.00 63.16 186 TYR A CA 1
ATOM 1450 C C . TYR A 1 186 ? -4.063 -15.250 2.132 1.00 63.16 186 TYR A C 1
ATOM 1452 O O . TYR A 1 186 ? -4.005 -15.449 0.916 1.00 63.16 186 TYR A O 1
ATOM 1460 N N . ALA A 1 187 ? -5.172 -15.443 2.839 1.00 64.19 187 ALA A N 1
ATOM 1461 C CA . ALA A 1 187 ? -6.461 -15.662 2.213 1.00 64.19 187 ALA A CA 1
ATOM 1462 C C . ALA A 1 187 ? -7.201 -14.327 2.159 1.00 64.19 187 ALA A C 1
ATOM 1464 O O . ALA A 1 187 ? -7.549 -13.767 3.195 1.00 64.19 187 ALA A O 1
ATOM 1465 N N . CYS A 1 188 ? -7.453 -13.826 0.952 1.00 65.56 188 CYS A N 1
ATOM 1466 C CA . CYS A 1 188 ? -8.460 -12.788 0.766 1.00 65.56 188 CYS A CA 1
ATOM 1467 C C . CYS A 1 188 ? -9.814 -13.476 0.605 1.00 65.56 188 CYS A C 1
ATOM 1469 O O . CYS A 1 188 ? -9.952 -14.374 -0.235 1.00 65.56 188 CYS A O 1
ATOM 1471 N N . VAL A 1 189 ? -10.787 -13.062 1.412 1.00 70.50 189 VAL A N 1
ATOM 1472 C CA . VAL A 1 189 ? -12.178 -13.503 1.309 1.00 70.50 189 VAL A CA 1
ATOM 1473 C C . VAL A 1 189 ? -12.952 -12.384 0.633 1.00 70.50 189 VAL A C 1
ATOM 1475 O O . VAL A 1 189 ? -12.973 -11.257 1.117 1.00 70.50 189 VAL A O 1
ATOM 1478 N N . GLU A 1 190 ? -13.545 -12.695 -0.512 1.00 72.25 190 GLU A N 1
ATOM 1479 C CA . GLU A 1 190 ? -14.438 -11.792 -1.227 1.00 72.25 190 GLU A CA 1
ATOM 1480 C C . GLU A 1 190 ? -15.861 -12.300 -1.028 1.00 72.25 190 GLU A C 1
ATOM 1482 O O . GLU A 1 190 ? -16.158 -13.453 -1.348 1.00 72.25 190 GLU A O 1
ATOM 1487 N N . ASP A 1 191 ? -16.725 -11.449 -0.484 1.00 70.50 191 ASP A N 1
ATOM 1488 C CA . ASP A 1 191 ? -18.149 -11.731 -0.396 1.00 70.50 191 ASP A CA 1
ATOM 1489 C C . ASP A 1 191 ? -18.903 -10.920 -1.449 1.00 70.50 191 ASP A C 1
ATOM 1491 O O . ASP A 1 191 ? -18.906 -9.689 -1.439 1.00 70.50 191 ASP A O 1
ATOM 1495 N N . LEU A 1 192 ? -19.541 -11.639 -2.370 1.00 72.31 192 LEU A N 1
ATOM 1496 C CA . LEU A 1 192 ? -20.301 -11.070 -3.477 1.00 72.31 192 LEU A CA 1
ATOM 1497 C C . LEU A 1 192 ? -21.789 -10.889 -3.140 1.00 72.31 192 LEU A C 1
ATOM 1499 O O . LEU A 1 192 ? -22.504 -10.264 -3.919 1.00 72.31 192 LEU A O 1
ATOM 1503 N N . ASN A 1 193 ? -22.271 -11.430 -2.012 1.00 69.38 193 ASN A N 1
ATOM 1504 C CA . ASN A 1 193 ? -23.689 -11.421 -1.642 1.00 69.38 193 ASN A CA 1
ATOM 1505 C C . ASN A 1 193 ? -23.920 -11.012 -0.170 1.00 69.38 193 ASN A C 1
ATOM 1507 O O . ASN A 1 193 ? -24.534 -11.768 0.594 1.00 69.38 193 ASN A O 1
ATOM 1511 N N . PRO A 1 194 ? -23.542 -9.783 0.230 1.00 61.56 194 PRO A N 1
ATOM 1512 C CA . PRO A 1 194 ? -23.676 -9.324 1.616 1.00 61.56 194 PRO A CA 1
ATOM 1513 C C . PRO A 1 194 ? -25.138 -9.269 2.102 1.00 61.56 194 PRO A C 1
ATOM 1515 O O . PRO A 1 194 ? -25.408 -9.331 3.297 1.00 61.56 194 PRO A O 1
ATOM 1518 N N . LEU A 1 195 ? -26.110 -9.205 1.185 1.00 57.31 195 LEU A N 1
ATOM 1519 C CA . LEU A 1 195 ? -27.546 -9.144 1.497 1.00 57.31 195 LEU A CA 1
ATOM 1520 C C . LEU A 1 195 ? -28.126 -10.452 2.066 1.00 57.31 195 LEU A C 1
ATOM 1522 O O . LEU A 1 195 ? -29.257 -10.453 2.545 1.00 57.31 195 LEU A O 1
ATOM 1526 N N . ILE A 1 196 ? -27.386 -11.565 2.004 1.00 59.94 196 ILE A N 1
ATOM 1527 C CA . ILE A 1 196 ? -27.836 -12.874 2.514 1.00 59.94 196 ILE A CA 1
ATOM 1528 C C . ILE A 1 196 ? -27.458 -13.058 3.993 1.00 59.94 196 ILE A C 1
ATOM 1530 O O . ILE A 1 196 ? -27.904 -14.007 4.641 1.00 59.94 196 ILE A O 1
ATOM 1534 N N . TRP A 1 197 ? -26.681 -12.134 4.563 1.00 62.22 197 TRP A N 1
ATOM 1535 C CA . TRP A 1 197 ? -26.328 -12.176 5.973 1.00 62.22 197 TRP A CA 1
ATOM 1536 C C . TRP A 1 197 ? -27.586 -11.969 6.808 1.00 62.22 197 TRP A C 1
ATOM 1538 O O . TRP A 1 197 ? -28.078 -10.857 6.994 1.00 62.22 197 TRP A O 1
ATOM 1548 N N . LYS A 1 198 ? -28.100 -13.066 7.362 1.00 60.25 198 LYS A N 1
ATOM 1549 C CA . LYS A 1 198 ? -28.826 -12.968 8.619 1.00 60.25 198 LYS A CA 1
ATOM 1550 C C . LYS A 1 198 ? -27.798 -12.485 9.627 1.00 60.25 198 LYS A C 1
ATOM 1552 O O . LYS A 1 198 ? -26.700 -13.044 9.665 1.00 60.25 198 LYS A O 1
ATOM 1557 N N . SER A 1 199 ? -28.129 -11.450 10.396 1.00 59.59 199 SER A N 1
ATOM 1558 C CA . SER A 1 199 ? -27.357 -11.100 11.584 1.00 59.59 199 SER A CA 1
ATOM 1559 C C . SER A 1 199 ? -27.007 -12.413 12.279 1.00 59.59 199 SER A C 1
ATOM 1561 O O . SER A 1 199 ? -27.906 -13.236 12.493 1.00 59.59 199 SER A O 1
ATOM 1563 N N . GLY A 1 200 ? -25.722 -12.649 12.561 1.00 57.22 200 GLY A N 1
ATOM 1564 C CA . GLY A 1 200 ? -25.359 -13.745 13.456 1.00 57.22 200 GLY A CA 1
ATOM 1565 C C . GLY A 1 200 ? -26.168 -13.619 14.747 1.00 57.22 200 GLY A C 1
ATOM 1566 O O . GLY A 1 200 ? -26.755 -12.560 14.998 1.00 57.22 200 GLY A O 1
ATOM 1567 N N . GLU A 1 201 ? -26.222 -14.677 15.560 1.00 55.56 201 GLU A N 1
ATOM 1568 C CA . GLU A 1 201 ? -26.746 -14.528 16.919 1.00 55.56 201 GLU A CA 1
ATOM 1569 C C . GLU A 1 201 ? -26.126 -13.265 17.506 1.00 55.56 201 GLU A C 1
ATOM 1571 O O . GLU A 1 201 ? -24.899 -13.144 17.553 1.00 55.56 201 GLU A O 1
ATOM 1576 N N . THR A 1 202 ? -26.965 -12.275 17.826 1.00 55.16 202 THR A N 1
ATOM 1577 C CA . THR A 1 202 ? -26.505 -11.087 18.521 1.00 55.16 202 THR A CA 1
ATOM 1578 C C . THR A 1 202 ? -25.870 -11.646 19.772 1.00 55.16 202 THR A C 1
ATOM 1580 O O . THR A 1 202 ? -26.591 -12.130 20.645 1.00 55.16 202 THR A O 1
ATOM 1583 N N . ILE A 1 203 ? -24.537 -11.667 19.835 1.00 54.62 203 ILE A N 1
ATOM 1584 C CA . ILE A 1 203 ? -23.860 -11.982 21.077 1.00 54.62 203 ILE A CA 1
ATOM 1585 C C . ILE A 1 203 ? -24.323 -10.840 21.965 1.00 54.62 203 ILE A C 1
ATOM 1587 O O . ILE A 1 203 ? -23.890 -9.701 21.797 1.00 54.62 203 ILE A O 1
ATOM 1591 N N . SER A 1 204 ? -25.323 -11.104 22.809 1.00 53.94 204 SER A N 1
ATOM 1592 C CA . SER A 1 204 ? -25.925 -10.123 23.701 1.00 53.94 204 SER A CA 1
ATOM 1593 C C . SER A 1 204 ? -24.946 -9.893 24.842 1.00 53.94 204 SER A C 1
ATOM 1595 O O . SER A 1 204 ? -25.256 -10.105 26.013 1.00 53.94 204 SER A O 1
ATOM 1597 N N . ASN A 1 205 ? -23.708 -9.559 24.498 1.00 61.22 205 ASN A N 1
ATOM 1598 C CA . ASN A 1 205 ? -22.718 -9.207 25.465 1.00 61.22 205 ASN A CA 1
ATOM 1599 C C . ASN A 1 205 ? -22.988 -7.752 25.827 1.00 61.22 205 ASN A C 1
ATOM 1601 O O . ASN A 1 205 ? -22.521 -6.829 25.164 1.00 61.22 205 ASN A O 1
ATOM 1605 N N . SER A 1 206 ? -23.784 -7.557 26.879 1.00 68.38 206 SER A N 1
ATOM 1606 C CA . SER A 1 206 ? -24.086 -6.240 27.446 1.00 68.38 206 SER A CA 1
ATOM 1607 C C . SER A 1 206 ? -22.835 -5.479 27.899 1.00 68.38 206 SER A C 1
ATOM 1609 O O . SER A 1 206 ? -22.944 -4.318 28.274 1.00 68.38 206 SER A O 1
ATOM 1611 N N . GLN A 1 207 ? -21.663 -6.124 27.893 1.00 81.25 207 GLN A N 1
ATOM 1612 C CA . GLN A 1 207 ? -20.373 -5.520 28.218 1.00 81.25 207 GLN A CA 1
ATOM 1613 C C . GLN A 1 207 ? -19.850 -4.592 27.120 1.00 81.25 207 GLN A C 1
ATOM 1615 O O . GLN A 1 207 ? -18.985 -3.769 27.414 1.00 81.25 207 GLN A O 1
ATOM 1620 N N . PHE A 1 208 ? -20.338 -4.724 25.879 1.00 88.25 208 PHE A N 1
ATOM 1621 C CA . PHE A 1 208 ? -19.825 -3.944 24.758 1.00 88.25 208 PHE A CA 1
ATOM 1622 C C . PHE A 1 208 ? -20.910 -3.153 24.035 1.00 88.25 208 PHE A C 1
ATOM 1624 O O . PHE A 1 208 ? -21.973 -3.669 23.691 1.00 88.25 208 PHE A O 1
ATOM 1631 N N . GLN A 1 209 ? -20.600 -1.894 23.740 1.00 89.62 209 GLN A N 1
ATOM 1632 C CA . GLN A 1 209 ? -21.426 -1.025 22.916 1.00 89.62 209 GLN A CA 1
ATOM 1633 C C . GLN A 1 209 ? -20.781 -0.852 21.541 1.00 89.62 209 GLN A C 1
ATOM 1635 O O . GLN A 1 209 ? -19.673 -0.331 21.430 1.00 89.62 209 GLN A O 1
ATOM 1640 N N . LEU A 1 210 ? -21.489 -1.243 20.481 1.00 88.25 210 LEU A N 1
ATOM 1641 C CA . LEU A 1 210 ? -21.048 -0.979 19.113 1.00 88.25 210 LEU A CA 1
ATOM 1642 C C . LEU A 1 210 ? -21.431 0.443 18.697 1.00 88.25 210 LEU A C 1
ATOM 1644 O O . LEU A 1 210 ? -22.597 0.834 18.773 1.00 88.25 210 LEU A O 1
ATOM 1648 N N . VAL A 1 211 ? -20.447 1.206 18.235 1.00 88.94 211 VAL A N 1
ATOM 1649 C CA . VAL A 1 211 ? -20.593 2.601 17.818 1.00 88.94 211 VAL A CA 1
ATOM 1650 C C . VAL A 1 211 ? -19.868 2.856 16.500 1.00 88.94 211 VAL A C 1
ATOM 1652 O O . VAL A 1 211 ? -18.953 2.134 16.106 1.00 88.94 211 VAL A O 1
ATOM 1655 N N . ASN A 1 212 ? -20.275 3.919 15.815 1.00 87.44 212 ASN A N 1
ATOM 1656 C CA . ASN A 1 212 ? -19.493 4.528 14.747 1.00 87.44 212 ASN A CA 1
ATOM 1657 C C . ASN A 1 212 ? -19.267 5.984 15.134 1.00 87.44 212 ASN A C 1
ATOM 1659 O O . ASN A 1 212 ? -20.238 6.708 15.351 1.00 87.44 212 ASN A O 1
ATOM 1663 N N . PHE A 1 213 ? -18.007 6.393 15.210 1.00 86.31 213 PHE A N 1
ATOM 1664 C CA . PHE A 1 213 ? -17.652 7.776 15.487 1.00 86.31 213 PHE A CA 1
ATOM 1665 C C . PHE A 1 213 ? -17.608 8.598 14.199 1.00 86.31 213 PHE A C 1
ATOM 1667 O O . PHE A 1 213 ? -17.140 8.141 13.154 1.00 86.31 213 PHE A O 1
ATOM 1674 N N . SER A 1 214 ? -18.075 9.836 14.293 1.00 85.19 214 SER A N 1
ATOM 1675 C CA . SER A 1 214 ? -17.818 10.887 13.315 1.00 85.19 214 SER A CA 1
ATOM 1676 C C . SER A 1 214 ? -16.326 11.257 13.283 1.00 85.19 214 SER A C 1
ATOM 1678 O O . SER A 1 214 ? -15.592 10.973 14.235 1.00 85.19 214 SER A O 1
ATOM 1680 N N . PRO A 1 215 ? -15.850 11.949 12.232 1.00 82.06 215 PRO A N 1
ATOM 1681 C CA . PRO A 1 215 ? -14.470 12.434 12.177 1.00 82.06 215 PRO A CA 1
ATOM 1682 C C . PRO A 1 215 ? -14.054 13.264 13.402 1.00 82.06 215 PRO A C 1
ATOM 1684 O O . PRO A 1 215 ? -12.947 13.108 13.907 1.00 82.06 215 PRO A O 1
ATOM 1687 N N . THR A 1 216 ? -14.949 14.114 13.916 1.00 86.50 216 THR A N 1
ATOM 1688 C CA . THR A 1 216 ? -14.683 14.949 15.098 1.00 86.50 216 THR A CA 1
ATOM 1689 C C . THR A 1 216 ? -14.555 14.118 16.373 1.00 86.50 216 THR A C 1
ATOM 1691 O O . THR A 1 216 ? -13.672 14.374 17.189 1.00 86.50 216 THR A O 1
ATOM 1694 N N . GLU A 1 217 ? -15.404 13.103 16.544 1.00 90.25 217 GLU A N 1
ATOM 1695 C CA . GLU A 1 217 ? -15.321 12.185 17.686 1.00 90.25 217 GLU A CA 1
ATOM 1696 C C . GLU A 1 217 ? -14.057 11.328 17.627 1.00 90.25 217 GLU A C 1
ATOM 1698 O O . GLU A 1 217 ? -13.407 11.132 18.653 1.00 90.25 217 GLU A O 1
ATOM 1703 N N . TRP A 1 218 ? -13.663 10.874 16.433 1.00 86.81 218 TRP A N 1
ATOM 1704 C CA . TRP A 1 218 ? -12.386 10.197 16.260 1.00 86.81 218 TRP A CA 1
ATOM 1705 C C . TRP A 1 218 ? -11.220 11.093 16.639 1.00 86.81 218 TRP A C 1
ATOM 1707 O O . TRP A 1 218 ? -10.357 10.660 17.398 1.00 86.81 218 TRP A O 1
ATOM 1717 N N . HIS A 1 219 ? -11.213 12.338 16.162 1.00 85.81 219 HIS A N 1
ATOM 1718 C CA . HIS A 1 219 ? -10.167 13.298 16.495 1.00 85.81 219 HIS A CA 1
ATOM 1719 C C . HIS A 1 219 ? -10.045 13.501 18.015 1.00 85.81 219 HIS A C 1
ATOM 1721 O O . HIS A 1 219 ? -8.945 13.483 18.562 1.00 85.81 219 HIS A O 1
ATOM 1727 N N . ALA A 1 220 ? -11.170 13.565 18.735 1.00 91.56 220 ALA A N 1
ATOM 1728 C CA . ALA A 1 220 ? -11.171 13.636 20.199 1.00 91.56 220 ALA A CA 1
ATOM 1729 C C . ALA A 1 220 ? -10.602 12.376 20.891 1.00 91.56 220 ALA A C 1
ATOM 1731 O O . ALA A 1 220 ? -10.153 12.453 22.036 1.00 91.56 220 ALA A O 1
ATOM 1732 N N . ARG A 1 221 ? -10.598 11.226 20.206 1.00 90.75 221 ARG A N 1
ATOM 1733 C CA . ARG A 1 221 ? -10.124 9.922 20.701 1.00 90.75 221 ARG A CA 1
ATOM 1734 C C . ARG A 1 221 ? -8.772 9.492 20.128 1.00 90.75 221 ARG A C 1
ATOM 1736 O O . ARG A 1 221 ? -8.353 8.362 20.366 1.00 90.75 221 ARG A O 1
ATOM 1743 N N . GLU A 1 222 ? -8.052 10.368 19.427 1.00 86.19 222 GLU A N 1
ATOM 1744 C CA . GLU A 1 222 ? -6.772 10.042 18.775 1.00 86.19 222 GLU A CA 1
ATOM 1745 C C . GLU A 1 222 ? -5.795 9.316 19.715 1.00 86.19 222 GLU A C 1
ATOM 1747 O O . GLU A 1 222 ? -5.265 8.257 19.383 1.00 86.19 222 GLU A O 1
ATOM 1752 N N . LYS A 1 223 ? -5.599 9.846 20.929 1.00 87.31 223 LYS A N 1
ATOM 1753 C CA . LYS A 1 223 ? -4.679 9.265 21.921 1.00 87.31 223 LYS A CA 1
ATOM 1754 C C . LYS A 1 223 ? -5.083 7.859 22.355 1.00 87.31 223 LYS A C 1
ATOM 1756 O O . LYS A 1 223 ? -4.223 7.016 22.592 1.00 87.31 223 LYS A O 1
ATOM 1761 N N . GLU A 1 224 ? -6.383 7.620 22.479 1.00 90.88 224 GLU A N 1
ATOM 1762 C CA . GLU A 1 224 ? -6.932 6.322 22.856 1.00 90.88 224 GLU A CA 1
ATOM 1763 C C . GLU A 1 224 ? -6.718 5.298 21.736 1.00 90.88 224 GLU A C 1
ATOM 1765 O O . GLU A 1 224 ? -6.262 4.186 21.995 1.00 90.88 224 GLU A O 1
ATOM 1770 N N . LEU A 1 225 ? -6.956 5.702 20.484 1.00 86.31 225 LEU A N 1
ATOM 1771 C CA . LEU A 1 225 ? -6.692 4.875 19.309 1.00 86.31 225 LEU A CA 1
ATOM 1772 C C . LEU A 1 225 ? -5.203 4.531 19.177 1.00 86.31 225 LEU A C 1
ATOM 1774 O O . LEU A 1 225 ? -4.867 3.366 18.975 1.00 86.31 225 LEU A O 1
ATOM 1778 N N . ILE A 1 226 ? -4.312 5.517 19.315 1.00 81.81 226 ILE A N 1
ATOM 1779 C CA . ILE A 1 226 ? -2.860 5.291 19.266 1.00 81.81 226 ILE A CA 1
ATOM 1780 C C . ILE A 1 226 ? -2.445 4.310 20.368 1.00 81.81 226 ILE A C 1
ATOM 1782 O O . ILE A 1 226 ? -1.776 3.323 20.082 1.00 81.81 226 ILE A O 1
ATOM 1786 N N . SER A 1 227 ? -2.929 4.509 21.597 1.00 85.88 227 SER A N 1
ATOM 1787 C CA . SER A 1 227 ? -2.664 3.595 22.715 1.00 85.88 227 SER A CA 1
ATOM 1788 C C . SER A 1 227 ? -3.142 2.165 22.431 1.00 85.88 227 SER A C 1
ATOM 1790 O O . SER A 1 227 ? -2.426 1.198 22.706 1.00 85.88 227 SER A O 1
ATOM 1792 N N . LEU A 1 228 ? -4.328 2.005 21.832 1.00 86.88 228 LEU A N 1
ATOM 1793 C CA . LEU A 1 228 ? -4.841 0.698 21.425 1.00 86.88 228 LEU A CA 1
ATOM 1794 C C . LEU A 1 228 ? -3.935 0.033 20.384 1.00 86.88 228 LEU A C 1
ATOM 1796 O O . LEU A 1 228 ? -3.655 -1.161 20.509 1.00 86.88 228 LEU A O 1
ATOM 1800 N N . LEU A 1 229 ? -3.499 0.779 19.365 1.00 79.94 229 LEU A N 1
ATOM 1801 C CA . LEU A 1 229 ? -2.613 0.283 18.311 1.00 79.94 229 LEU A CA 1
ATOM 1802 C C . LEU A 1 229 ? -1.261 -0.143 18.886 1.00 79.94 229 LEU A C 1
ATOM 1804 O O . LEU A 1 229 ? -0.829 -1.268 18.632 1.00 79.94 229 LEU A O 1
ATOM 1808 N N . ASP A 1 230 ? -0.656 0.696 19.724 1.00 78.06 230 ASP A N 1
ATOM 1809 C CA . ASP A 1 230 ? 0.615 0.412 20.392 1.00 78.06 230 ASP A CA 1
ATOM 1810 C C . ASP A 1 230 ? 0.507 -0.846 21.266 1.00 78.06 230 ASP A C 1
ATOM 1812 O O . ASP A 1 230 ? 1.345 -1.743 21.196 1.00 78.06 230 ASP A O 1
ATOM 1816 N N . THR A 1 231 ? -0.578 -0.965 22.034 1.00 82.25 231 THR A N 1
ATOM 1817 C CA . THR A 1 231 ? -0.817 -2.102 22.936 1.00 82.25 231 THR A CA 1
ATOM 1818 C C . THR A 1 231 ? -1.140 -3.395 22.179 1.00 82.25 231 THR A C 1
ATOM 1820 O O . THR A 1 231 ? -0.807 -4.495 22.625 1.00 82.25 231 THR A O 1
ATOM 1823 N N . THR A 1 232 ? -1.826 -3.292 21.040 1.00 77.81 232 THR A N 1
ATOM 1824 C CA . THR A 1 232 ? -2.309 -4.453 20.278 1.00 77.81 232 THR A CA 1
ATOM 1825 C C . THR A 1 232 ? -1.258 -4.987 19.318 1.00 77.81 232 THR A C 1
ATOM 1827 O O . THR A 1 232 ? -1.122 -6.210 19.202 1.00 77.81 232 THR A O 1
ATOM 1830 N N . PHE A 1 233 ? -0.543 -4.089 18.643 1.00 69.94 233 PHE A N 1
ATOM 1831 C CA . PHE A 1 233 ? 0.356 -4.414 17.544 1.00 69.94 233 PHE A CA 1
ATOM 1832 C C . PHE A 1 233 ? 1.823 -4.108 17.821 1.00 69.94 233 PHE A C 1
ATOM 1834 O O . PHE A 1 233 ? 2.649 -4.717 17.149 1.00 69.94 233 PHE A O 1
ATOM 1841 N N . GLY A 1 234 ? 2.165 -3.261 18.798 1.00 62.38 234 GLY A N 1
ATOM 1842 C CA . GLY A 1 234 ? 3.551 -2.986 19.199 1.00 62.38 234 GLY A CA 1
ATOM 1843 C C . GLY A 1 234 ? 4.534 -2.904 18.020 1.00 62.38 234 GLY A C 1
ATOM 1844 O O . GLY A 1 234 ? 4.280 -2.228 17.028 1.00 62.38 234 GLY A O 1
ATOM 1845 N N . GLU A 1 235 ? 5.632 -3.663 18.104 1.00 44.62 235 GLU A N 1
ATOM 1846 C CA . GLU A 1 235 ? 6.683 -3.784 17.074 1.00 44.62 235 GLU A CA 1
ATOM 1847 C C . GLU A 1 235 ? 6.292 -4.631 15.837 1.00 44.62 235 GLU A C 1
ATOM 1849 O O . GLU A 1 235 ? 7.103 -4.816 14.930 1.00 44.62 235 GLU A O 1
ATOM 1854 N N . ILE A 1 236 ? 5.085 -5.209 15.799 1.00 41.66 236 ILE A N 1
ATOM 1855 C CA . ILE A 1 236 ? 4.696 -6.258 14.836 1.00 41.66 236 ILE A CA 1
ATOM 1856 C C . ILE A 1 236 ? 4.150 -5.670 13.528 1.00 41.66 236 ILE A C 1
ATOM 1858 O O . ILE A 1 236 ? 4.296 -6.297 12.477 1.00 41.66 236 ILE A O 1
ATOM 1862 N N . PHE A 1 237 ? 3.571 -4.465 13.553 1.00 44.25 237 PHE A N 1
ATOM 1863 C CA . PHE A 1 237 ? 3.152 -3.782 12.331 1.00 44.25 237 PHE A CA 1
ATOM 1864 C C . PHE A 1 237 ? 4.130 -2.660 11.962 1.00 44.25 237 PHE A C 1
ATOM 1866 O O . PHE A 1 237 ? 4.151 -1.621 12.608 1.00 44.25 237 PHE A O 1
ATOM 1873 N N . PRO A 1 238 ? 4.905 -2.800 10.876 1.00 39.75 238 PRO A N 1
ATOM 1874 C CA . PRO A 1 238 ? 5.731 -1.703 10.366 1.00 39.75 238 PRO A CA 1
ATOM 1875 C C . PRO A 1 238 ? 4.917 -0.500 9.846 1.00 39.75 238 PRO A C 1
ATOM 1877 O O . PRO A 1 238 ? 5.472 0.571 9.603 1.00 39.75 238 PRO A O 1
ATOM 1880 N N . ASP A 1 239 ? 3.604 -0.681 9.669 1.00 45.28 239 ASP A N 1
ATOM 1881 C CA . ASP A 1 239 ? 2.686 0.294 9.078 1.00 45.28 239 ASP A CA 1
ATOM 1882 C C . ASP A 1 239 ? 1.889 1.096 10.145 1.00 45.28 239 ASP A C 1
ATOM 1884 O O . ASP A 1 239 ? 1.085 1.951 9.779 1.00 45.28 239 ASP A O 1
ATOM 1888 N N . THR A 1 240 ? 2.109 0.873 11.455 1.00 44.03 240 THR A N 1
ATOM 1889 C CA . THR A 1 240 ? 1.430 1.598 12.562 1.00 44.03 240 THR A CA 1
ATOM 1890 C C . THR A 1 240 ? 2.111 2.903 12.976 1.00 44.03 240 THR A C 1
ATOM 1892 O O . THR A 1 240 ? 1.638 3.579 13.889 1.00 44.03 240 THR A O 1
ATOM 1895 N N . ILE A 1 241 ? 3.198 3.307 12.310 1.00 43.84 241 ILE A N 1
ATOM 1896 C CA . ILE A 1 241 ? 3.890 4.550 12.662 1.00 43.84 241 ILE A CA 1
ATOM 1897 C C . ILE A 1 241 ? 2.986 5.749 12.347 1.00 43.84 241 ILE A C 1
ATOM 1899 O O . ILE A 1 241 ? 2.638 6.033 11.198 1.00 43.84 241 ILE A O 1
ATOM 1903 N N . SER A 1 242 ? 2.630 6.434 13.430 1.00 47.03 242 SER A N 1
ATOM 1904 C CA . SER A 1 242 ? 1.917 7.701 13.527 1.00 47.03 242 SER A CA 1
ATOM 1905 C C . SER A 1 242 ? 2.271 8.715 12.428 1.00 47.03 242 SER A C 1
ATOM 1907 O O . SER A 1 242 ? 3.418 8.863 12.004 1.00 47.03 242 SER A O 1
ATOM 1909 N N . GLY A 1 243 ? 1.247 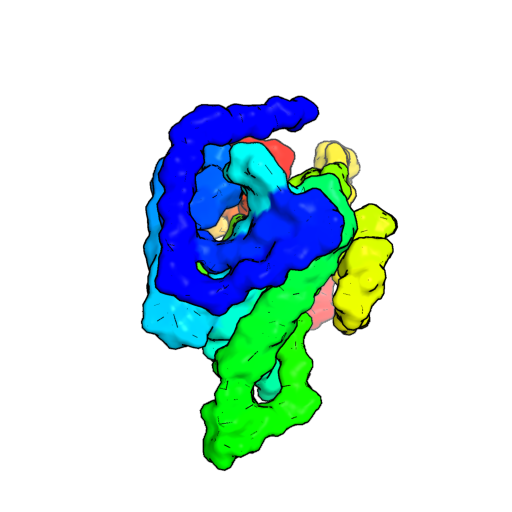9.446 11.969 1.00 50.88 243 GLY A N 1
ATOM 1910 C CA . GLY A 1 243 ? 1.400 10.559 11.021 1.00 50.88 243 GLY A CA 1
ATOM 1911 C C . GLY A 1 243 ? 0.328 10.664 9.934 1.00 50.88 243 GLY A C 1
ATOM 1912 O O . GLY A 1 243 ? 0.313 11.653 9.207 1.00 50.88 243 GLY A O 1
ATOM 1913 N N . ARG A 1 244 ? -0.571 9.677 9.813 1.00 55.97 244 ARG A N 1
ATOM 1914 C CA . ARG A 1 244 ? -1.659 9.675 8.810 1.00 55.97 244 ARG A CA 1
ATOM 1915 C C . ARG A 1 244 ? -3.063 9.684 9.398 1.00 55.97 244 ARG A C 1
ATOM 1917 O O . ARG A 1 244 ? -4.025 9.588 8.647 1.00 55.97 244 ARG A O 1
ATOM 1924 N N . PHE A 1 245 ? -3.185 9.817 10.716 1.00 69.50 245 PHE A N 1
ATOM 1925 C CA . PHE A 1 245 ? -4.481 9.898 11.383 1.00 69.50 245 PHE A CA 1
ATOM 1926 C C . PHE A 1 245 ? -5.359 10.992 10.756 1.00 69.50 245 PHE A C 1
ATOM 1928 O O . PHE A 1 245 ? -6.459 10.705 10.297 1.00 69.50 245 PHE A O 1
ATOM 1935 N N . GLU A 1 246 ? -4.805 12.191 10.576 1.00 67.75 246 GLU A N 1
ATOM 1936 C CA . GLU A 1 246 ? -5.486 13.312 9.918 1.00 67.75 246 GLU A CA 1
ATOM 1937 C C . GLU A 1 246 ? -5.868 13.041 8.455 1.00 67.75 246 GLU A C 1
ATOM 1939 O O . GLU A 1 246 ? -6.941 13.431 8.006 1.00 67.75 246 GLU A O 1
ATOM 1944 N N . GLU A 1 247 ? -5.026 12.340 7.692 1.00 61.16 247 GLU A N 1
ATOM 1945 C CA . GLU A 1 247 ? -5.331 11.992 6.298 1.00 61.16 247 GLU A CA 1
ATOM 1946 C C . GLU A 1 247 ? -6.460 10.954 6.213 1.00 61.16 247 GLU A C 1
ATOM 1948 O O . GLU A 1 247 ? -7.351 11.051 5.362 1.00 61.16 247 GLU A O 1
ATOM 1953 N N . SER A 1 248 ? -6.454 9.987 7.131 1.00 68.62 248 SER A N 1
ATOM 1954 C CA . SER A 1 248 ? -7.534 9.019 7.285 1.00 68.62 248 SER A CA 1
ATOM 1955 C C . SER A 1 248 ? -8.833 9.719 7.682 1.00 68.62 248 SER A C 1
ATOM 1957 O O . SER A 1 248 ? -9.855 9.488 7.041 1.00 68.62 248 SER A O 1
ATOM 1959 N N . LEU A 1 249 ? -8.805 10.643 8.648 1.00 70.69 249 LEU A N 1
ATOM 1960 C CA . LEU A 1 249 ? -9.980 11.435 9.031 1.00 70.69 249 LEU A CA 1
ATOM 1961 C C . LEU A 1 249 ? -10.501 12.312 7.894 1.00 70.69 249 LEU A C 1
ATOM 1963 O O . LEU A 1 249 ? -11.714 12.385 7.681 1.00 70.69 249 LEU A O 1
ATOM 1967 N N . ALA A 1 250 ? -9.612 12.947 7.131 1.00 67.00 250 ALA A N 1
ATOM 1968 C CA . ALA A 1 250 ? -9.994 13.715 5.953 1.00 67.00 250 ALA A CA 1
ATOM 1969 C C . ALA A 1 250 ? -10.688 12.821 4.914 1.00 67.00 250 ALA A C 1
ATOM 1971 O O . ALA A 1 250 ? -11.711 13.206 4.353 1.00 67.00 250 ALA A O 1
ATOM 1972 N N . SER A 1 251 ? -10.192 11.598 4.711 1.00 64.06 251 SER A N 1
ATOM 1973 C CA . SER A 1 251 ? -10.789 10.618 3.794 1.00 64.06 251 SER A CA 1
ATOM 1974 C C . SER A 1 251 ? -12.167 10.137 4.266 1.00 64.06 251 SER A C 1
ATOM 1976 O O . SER A 1 251 ? -13.099 10.064 3.466 1.00 64.06 251 SER A O 1
ATOM 1978 N N . ILE A 1 252 ? -12.315 9.880 5.568 1.00 68.44 252 ILE A N 1
ATOM 1979 C CA . ILE A 1 252 ? -13.586 9.535 6.229 1.00 68.44 252 ILE A CA 1
ATOM 1980 C C . ILE A 1 252 ? -14.603 10.676 6.069 1.00 68.44 252 ILE A C 1
ATOM 1982 O O . ILE A 1 252 ? -15.779 10.441 5.792 1.00 68.44 252 ILE A O 1
ATOM 1986 N N . SER A 1 253 ? -14.152 11.926 6.196 1.00 68.38 253 SER A N 1
ATOM 1987 C CA . SER A 1 253 ? -15.007 13.117 6.091 1.00 68.38 253 SER A CA 1
ATOM 1988 C C . SER A 1 253 ? -15.588 13.322 4.690 1.00 68.38 253 SER A C 1
ATOM 1990 O O . SER A 1 253 ? -16.649 13.924 4.551 1.00 68.38 253 SER A O 1
ATOM 1992 N N . LEU A 1 254 ? -14.921 12.812 3.650 1.00 65.44 254 LEU A N 1
ATOM 1993 C CA . LEU A 1 254 ? -15.386 12.925 2.265 1.00 65.44 254 LEU A CA 1
ATOM 1994 C C . LEU A 1 254 ? -16.552 11.979 1.940 1.00 65.44 254 LEU A C 1
ATOM 1996 O O . LEU A 1 254 ? -17.274 12.232 0.977 1.00 65.44 254 LEU A O 1
ATOM 2000 N N . TYR A 1 255 ? -16.756 10.906 2.715 1.00 63.09 255 TYR A N 1
ATOM 2001 C CA . TYR A 1 255 ? -17.710 9.849 2.375 1.00 63.09 255 TYR A CA 1
ATOM 2002 C C . TYR A 1 255 ? -18.635 9.490 3.537 1.00 63.09 255 TYR A C 1
ATOM 2004 O O . TYR A 1 255 ? -18.219 8.950 4.558 1.00 63.09 255 TYR A O 1
ATOM 2012 N N . GLN A 1 256 ? -19.931 9.756 3.340 1.00 59.66 256 GLN A N 1
ATOM 2013 C CA . GLN A 1 256 ? -21.031 9.341 4.225 1.00 59.66 256 GLN A CA 1
ATOM 2014 C C . GLN A 1 256 ? -20.822 9.667 5.722 1.00 59.66 256 GLN A C 1
ATOM 2016 O O . GLN A 1 256 ? -21.297 8.931 6.589 1.00 59.66 256 GLN A O 1
ATOM 2021 N N . ASN A 1 257 ? -20.123 10.766 6.038 1.00 58.59 257 ASN A N 1
ATOM 2022 C CA . ASN A 1 257 ? -19.761 11.172 7.405 1.00 58.59 257 ASN A CA 1
ATOM 2023 C C . ASN A 1 257 ? -19.077 10.057 8.223 1.00 58.59 257 ASN A C 1
ATOM 2025 O O . ASN A 1 257 ? -19.263 9.978 9.437 1.00 58.59 257 ASN A O 1
ATOM 2029 N N . GLY A 1 258 ? -18.324 9.169 7.572 1.00 56.91 258 GLY A N 1
ATOM 2030 C CA . GLY A 1 258 ? -17.597 8.097 8.249 1.00 56.91 258 GLY A CA 1
ATOM 2031 C C . GLY A 1 258 ? -18.419 6.889 8.679 1.00 56.91 258 GLY A C 1
ATOM 2032 O O . GLY A 1 258 ? -17.866 5.974 9.296 1.00 56.91 258 GLY A O 1
ATOM 2033 N N . LYS A 1 259 ? -19.709 6.822 8.319 1.00 59.50 259 LYS A N 1
ATOM 2034 C CA . LYS A 1 259 ? -20.460 5.571 8.456 1.00 59.50 259 LYS A CA 1
ATOM 2035 C C . LYS A 1 259 ? -19.707 4.479 7.691 1.00 59.50 259 LYS A C 1
ATOM 2037 O O . LYS A 1 259 ? -19.353 4.678 6.534 1.00 59.50 259 LYS A O 1
ATOM 2042 N N . PHE A 1 260 ? -19.459 3.352 8.358 1.00 65.00 260 PHE A N 1
ATOM 2043 C CA . PHE A 1 260 ? -18.797 2.150 7.827 1.00 65.00 260 PHE A CA 1
ATOM 2044 C C . PHE A 1 260 ? -17.270 2.163 7.729 1.00 65.00 260 PHE A C 1
ATOM 2046 O O . PHE A 1 260 ? -16.710 1.123 7.393 1.00 65.00 260 PHE A O 1
ATOM 2053 N N . PHE A 1 261 ? -16.587 3.265 8.048 1.00 69.62 261 PHE A N 1
ATOM 2054 C CA . PHE A 1 261 ? -15.123 3.278 7.991 1.00 69.62 261 PHE A CA 1
ATOM 2055 C C . PHE A 1 261 ? -14.521 2.552 9.183 1.00 69.62 261 PHE A C 1
ATOM 2057 O O . PHE A 1 261 ? -13.761 1.617 8.988 1.00 69.62 261 PHE A O 1
ATOM 2064 N N . TRP A 1 262 ? -14.903 2.926 10.404 1.00 82.50 262 TRP A N 1
ATOM 2065 C CA . TRP A 1 262 ? -14.281 2.405 11.621 1.00 82.50 262 TRP A CA 1
ATOM 2066 C C . TRP A 1 262 ? -15.313 1.941 12.667 1.00 82.50 262 TRP A C 1
ATOM 2068 O O . TRP A 1 262 ? -15.438 2.561 13.726 1.00 82.50 262 TRP A O 1
ATOM 2078 N N . PRO A 1 263 ? -16.093 0.870 12.404 1.00 87.75 263 PRO A N 1
ATOM 2079 C CA . PRO A 1 263 ? -16.981 0.295 13.413 1.00 87.75 263 PRO A CA 1
ATOM 2080 C C . PRO A 1 263 ? -16.202 -0.077 14.675 1.00 87.75 263 PRO A C 1
ATOM 2082 O O . PRO A 1 263 ? -15.194 -0.781 14.608 1.00 87.75 263 PRO A O 1
ATOM 2085 N N . THR A 1 264 ? -16.661 0.411 15.822 1.00 90.75 264 THR A N 1
ATOM 2086 C CA . THR A 1 264 ? -15.918 0.360 17.085 1.00 90.75 264 THR A CA 1
ATOM 2087 C C . THR A 1 264 ? -16.743 -0.298 18.173 1.00 90.75 264 THR A C 1
ATOM 2089 O O . THR A 1 264 ? -17.944 -0.064 18.267 1.00 90.75 264 THR A O 1
ATOM 2092 N N . ALA A 1 265 ? -16.096 -1.090 19.018 1.00 92.56 265 ALA A N 1
ATOM 2093 C CA . ALA A 1 265 ? -16.663 -1.583 20.261 1.00 92.56 265 ALA A CA 1
ATOM 2094 C C . ALA A 1 265 ? -16.115 -0.762 21.430 1.00 92.56 265 ALA A C 1
ATOM 2096 O O . ALA A 1 265 ? -14.899 -0.594 21.553 1.00 92.56 265 ALA A O 1
ATOM 2097 N N . LEU A 1 266 ? -17.005 -0.276 22.290 1.00 93.56 266 LEU A N 1
ATOM 2098 C CA . LEU A 1 266 ? -16.669 0.336 23.571 1.00 93.56 266 LEU A CA 1
ATOM 2099 C C . LEU A 1 266 ? -16.957 -0.636 24.707 1.00 93.56 266 LEU A C 1
ATOM 2101 O O . LEU A 1 266 ? -17.921 -1.389 24.616 1.00 93.56 266 LEU A O 1
ATOM 2105 N N . ASP A 1 267 ? -16.149 -0.609 25.760 1.00 92.94 267 ASP A N 1
ATOM 2106 C CA . ASP A 1 267 ? -16.447 -1.306 27.010 1.00 92.94 267 ASP A CA 1
ATOM 2107 C C . ASP A 1 267 ? -17.468 -0.541 27.874 1.00 92.94 267 ASP A C 1
ATOM 2109 O O . ASP A 1 267 ? -17.932 0.547 27.525 1.00 92.94 267 ASP A O 1
ATOM 2113 N N . GLU A 1 268 ? -17.803 -1.107 29.034 1.00 91.12 268 GLU A N 1
ATOM 2114 C CA . GLU A 1 268 ? -18.723 -0.526 30.024 1.00 91.12 268 GLU A CA 1
ATOM 2115 C C . GLU A 1 268 ? -18.325 0.876 30.529 1.00 91.12 268 GLU A C 1
ATOM 2117 O O . GLU A 1 268 ? -19.176 1.610 31.027 1.00 91.12 268 GLU A O 1
ATOM 2122 N N . ASN A 1 269 ? -17.054 1.268 30.379 1.00 92.88 269 ASN A N 1
ATOM 2123 C CA . ASN A 1 269 ? -16.542 2.583 30.768 1.00 92.88 269 ASN A CA 1
ATOM 2124 C C . ASN A 1 269 ? -16.498 3.568 29.586 1.00 92.88 269 ASN A C 1
ATOM 2126 O O . ASN A 1 269 ? -16.066 4.710 29.749 1.00 92.88 269 ASN A O 1
ATOM 2130 N N . GLY A 1 270 ? -16.929 3.147 28.393 1.00 93.00 270 GLY A N 1
ATOM 2131 C CA . GLY A 1 270 ? -16.868 3.949 27.173 1.00 93.00 270 GLY A CA 1
ATOM 2132 C C . GLY A 1 270 ? -15.475 4.016 26.539 1.00 93.00 270 GLY A C 1
ATOM 2133 O O . GLY A 1 270 ? -15.247 4.879 25.676 1.00 93.00 270 GLY A O 1
ATOM 2134 N N . CYS A 1 271 ? -14.556 3.135 26.952 1.00 94.56 271 CYS A N 1
ATOM 2135 C CA . CYS A 1 271 ? -13.221 3.014 26.376 1.00 94.56 271 CYS A CA 1
ATOM 2136 C C . CYS A 1 271 ? -13.223 2.080 25.162 1.00 94.56 271 CYS A C 1
ATOM 2138 O O . CYS A 1 271 ? -13.977 1.110 25.119 1.00 94.56 271 CYS A O 1
ATOM 2140 N N . ILE A 1 272 ? -12.361 2.336 24.179 1.00 93.94 272 ILE A N 1
ATOM 2141 C CA . ILE A 1 272 ? -12.253 1.526 22.964 1.00 93.94 272 ILE A CA 1
ATOM 2142 C C . ILE A 1 272 ? -11.747 0.122 23.321 1.00 93.94 272 ILE A C 1
ATOM 2144 O O . ILE A 1 272 ? -10.586 -0.086 23.677 1.00 93.94 272 ILE A O 1
ATOM 2148 N N . ALA A 1 273 ? -12.631 -0.861 23.165 1.00 93.25 273 ALA A N 1
ATOM 2149 C CA . ALA A 1 273 ? -12.350 -2.277 23.359 1.00 93.25 273 ALA A CA 1
ATOM 2150 C C . ALA A 1 273 ? -11.838 -2.949 22.075 1.00 93.25 273 ALA A C 1
ATOM 2152 O O . ALA A 1 273 ? -11.007 -3.863 22.128 1.00 93.25 273 ALA A O 1
ATOM 2153 N N . GLY A 1 274 ? -12.306 -2.480 20.918 1.00 91.69 274 GLY A N 1
ATOM 2154 C CA . GLY A 1 274 ? -11.870 -2.969 19.618 1.00 91.69 274 GLY A CA 1
ATOM 2155 C C . GLY A 1 274 ? -12.379 -2.124 18.456 1.00 91.69 274 GLY A C 1
ATOM 2156 O O . GLY A 1 274 ? -13.291 -1.317 18.610 1.00 91.69 274 GLY A O 1
ATOM 2157 N N . LEU A 1 275 ? -11.772 -2.312 17.290 1.00 90.12 275 LEU A N 1
ATOM 2158 C CA . LEU A 1 275 ? -12.015 -1.544 16.076 1.00 90.12 275 LEU A CA 1
ATOM 2159 C C . LEU A 1 275 ? -11.891 -2.444 14.840 1.00 90.12 275 LEU A C 1
ATOM 2161 O O . LEU A 1 275 ? -10.957 -3.241 14.731 1.00 90.12 275 LEU A O 1
ATOM 2165 N N . LEU A 1 276 ? -12.791 -2.255 13.877 1.00 86.50 276 LEU A N 1
ATOM 2166 C CA . LEU A 1 276 ? -12.637 -2.732 12.506 1.00 86.50 276 LEU A CA 1
ATOM 2167 C C . LEU A 1 276 ? -12.116 -1.590 11.632 1.00 86.50 276 LEU A C 1
ATOM 2169 O O . LEU A 1 276 ? -12.807 -0.598 11.426 1.00 86.50 276 LEU A O 1
ATOM 2173 N N . ALA A 1 277 ? -10.902 -1.726 11.108 1.00 79.06 277 ALA A N 1
ATOM 2174 C CA . ALA A 1 277 ? -10.358 -0.819 10.112 1.00 79.06 277 ALA A CA 1
ATOM 2175 C C . ALA A 1 277 ? -10.906 -1.204 8.736 1.00 79.06 277 ALA A C 1
ATOM 2177 O O . ALA A 1 277 ? -10.375 -2.092 8.063 1.00 79.06 277 ALA A O 1
ATOM 2178 N N . CYS A 1 278 ? -11.981 -0.541 8.323 1.00 76.69 278 CYS A N 1
ATOM 2179 C CA . CYS A 1 278 ? -12.521 -0.688 6.987 1.00 76.69 278 CYS A CA 1
ATOM 2180 C C . CYS A 1 278 ? -11.988 0.422 6.080 1.00 76.69 278 CYS A C 1
ATOM 2182 O O . CYS A 1 278 ? -11.948 1.602 6.434 1.00 76.69 278 CYS A O 1
ATOM 2184 N N . LEU A 1 279 ? -11.592 0.028 4.878 1.00 71.38 279 LEU A N 1
ATOM 2185 C CA . LEU A 1 279 ? -11.147 0.915 3.824 1.00 71.38 279 LEU A CA 1
ATOM 2186 C C . LEU A 1 279 ? -12.169 0.835 2.691 1.00 71.38 279 LEU A C 1
ATOM 2188 O O . LEU A 1 279 ? -12.410 -0.249 2.163 1.00 71.38 279 LEU A O 1
ATOM 2192 N N . PRO A 1 280 ? -12.812 1.941 2.308 1.00 68.75 280 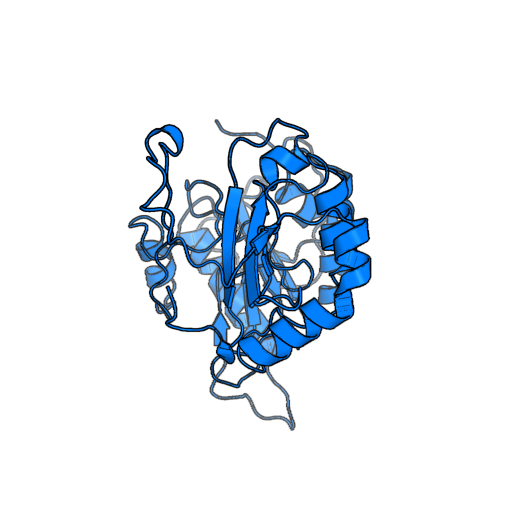PRO A N 1
ATOM 2193 C CA . PRO A 1 280 ? -13.715 1.949 1.164 1.00 68.75 280 PRO A CA 1
ATOM 2194 C C . PRO A 1 280 ? -12.972 1.545 -0.108 1.00 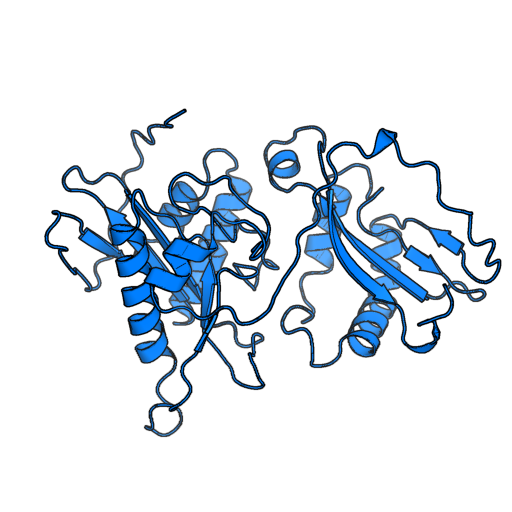68.75 280 PRO A C 1
ATOM 2196 O O . PRO A 1 280 ? -11.746 1.668 -0.202 1.00 68.75 280 PRO A O 1
ATOM 2199 N N . ASN A 1 281 ? -13.722 1.118 -1.123 1.00 70.38 281 ASN A N 1
ATOM 2200 C CA . ASN A 1 281 ? -13.149 0.979 -2.449 1.00 70.38 281 ASN A CA 1
ATOM 2201 C C . ASN A 1 281 ? -12.618 2.338 -2.921 1.00 70.38 281 ASN A C 1
ATOM 2203 O O . ASN A 1 281 ? -13.371 3.253 -3.258 1.00 70.38 281 ASN A O 1
ATOM 2207 N N . LEU A 1 282 ? -11.293 2.454 -2.927 1.00 65.31 282 LEU A N 1
ATOM 2208 C CA . LEU A 1 282 ? -10.609 3.687 -3.270 1.00 65.31 282 LEU A CA 1
ATOM 2209 C C . LEU A 1 282 ? -10.906 4.120 -4.707 1.00 65.31 282 LEU A C 1
ATOM 2211 O O . LEU A 1 282 ? -10.967 5.313 -4.961 1.00 65.31 282 LEU A O 1
ATOM 2215 N N . TRP A 1 283 ? -11.163 3.192 -5.633 1.00 65.94 283 TRP A N 1
ATOM 2216 C CA . TRP A 1 283 ? -11.529 3.539 -7.008 1.00 65.94 283 TRP A CA 1
ATOM 2217 C C . TRP A 1 283 ? -12.889 4.208 -7.083 1.00 65.94 283 TRP A C 1
ATOM 2219 O O . TRP A 1 283 ? -13.017 5.234 -7.744 1.00 65.94 283 TRP A O 1
ATOM 2229 N N . ASP A 1 284 ? -13.871 3.679 -6.357 1.00 67.31 284 ASP A N 1
ATOM 2230 C CA . ASP A 1 284 ? -15.177 4.325 -6.264 1.00 67.31 284 ASP A CA 1
ATOM 2231 C C . ASP A 1 284 ? -15.031 5.706 -5.616 1.00 67.31 284 ASP A C 1
ATOM 2233 O O . ASP A 1 284 ? -15.564 6.686 -6.136 1.00 67.31 284 ASP A O 1
ATOM 2237 N N . MET A 1 285 ? -14.223 5.820 -4.551 1.00 66.81 285 MET A N 1
ATOM 2238 C CA . MET A 1 285 ? -13.955 7.114 -3.919 1.00 66.81 285 MET A CA 1
ATOM 2239 C C . MET A 1 285 ? -13.269 8.117 -4.850 1.00 66.81 285 MET A C 1
ATOM 2241 O O . MET A 1 285 ? -13.545 9.317 -4.814 1.00 66.81 285 MET A O 1
ATOM 2245 N N . TRP A 1 286 ? -12.296 7.660 -5.626 1.00 65.69 286 TRP A N 1
ATOM 2246 C CA . TRP A 1 286 ? -11.522 8.524 -6.503 1.00 65.69 286 TRP A CA 1
ATOM 2247 C C . TRP A 1 286 ? -12.327 8.921 -7.736 1.00 65.69 286 TRP A C 1
ATOM 2249 O O . TRP A 1 286 ? -12.225 10.060 -8.173 1.00 65.69 286 TRP A O 1
ATOM 2259 N N . ASP A 1 287 ? -13.184 8.041 -8.244 1.00 65.94 287 ASP A N 1
ATOM 2260 C CA . ASP A 1 287 ? -14.094 8.341 -9.350 1.00 65.94 287 ASP A CA 1
ATOM 2261 C C . ASP A 1 287 ? -15.366 9.083 -8.897 1.00 65.94 287 ASP A C 1
ATOM 2263 O O . ASP A 1 287 ? -16.245 9.341 -9.720 1.00 65.94 287 ASP A O 1
ATOM 2267 N N . GLN A 1 288 ? -15.485 9.413 -7.603 1.00 69.75 288 GLN A N 1
ATOM 2268 C CA . GLN A 1 288 ? -16.681 10.015 -6.995 1.00 69.75 288 GLN A CA 1
ATOM 2269 C C . GLN A 1 288 ? -17.962 9.214 -7.273 1.00 69.75 288 GLN A C 1
ATOM 2271 O O . GLN A 1 288 ? -19.059 9.761 -7.407 1.00 69.75 288 GLN A O 1
ATOM 2276 N N . LYS A 1 289 ? -17.821 7.893 -7.377 1.00 68.44 289 LYS A N 1
ATOM 2277 C CA . LYS A 1 289 ? -18.929 6.961 -7.546 1.00 68.44 289 LYS A CA 1
ATOM 2278 C C . LYS A 1 289 ? -19.489 6.574 -6.176 1.00 68.44 289 LYS A C 1
ATOM 2280 O O . LYS A 1 289 ? -18.777 6.626 -5.170 1.00 68.44 289 LYS A O 1
ATOM 2285 N N . PRO A 1 290 ? -20.762 6.151 -6.110 1.00 73.00 290 PRO A N 1
ATOM 2286 C CA . PRO A 1 290 ? -21.269 5.472 -4.928 1.00 73.00 290 PRO A CA 1
ATOM 2287 C C . PRO A 1 290 ? -20.366 4.285 -4.574 1.00 73.00 290 PRO A C 1
ATOM 2289 O O . PRO A 1 290 ? -19.978 3.530 -5.463 1.00 73.00 290 PRO A O 1
ATOM 2292 N N . LEU A 1 291 ? -20.050 4.121 -3.287 1.00 70.62 291 LEU A N 1
ATOM 2293 C CA . LEU A 1 291 ? -19.252 2.991 -2.815 1.00 70.62 291 LEU A CA 1
ATOM 2294 C C . LEU A 1 291 ? -19.987 1.684 -3.123 1.00 70.62 291 LEU A C 1
ATOM 2296 O O . LEU A 1 291 ? -21.049 1.426 -2.556 1.00 70.62 291 LEU A O 1
ATOM 2300 N N . ALA A 1 292 ? -19.420 0.864 -4.005 1.00 71.94 292 ALA A N 1
ATOM 2301 C CA . ALA A 1 292 ? -19.965 -0.450 -4.329 1.00 71.94 292 ALA A CA 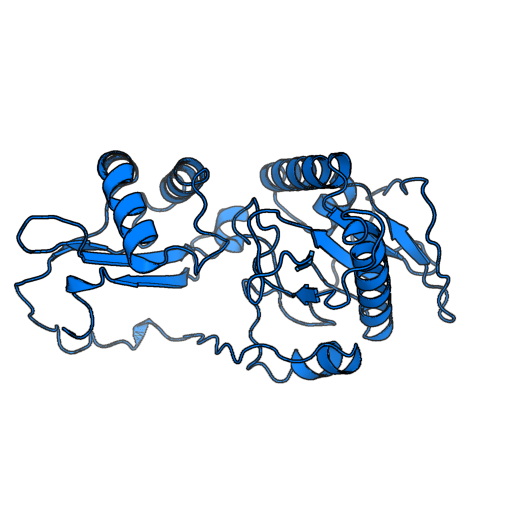1
ATOM 2302 C C . ALA A 1 292 ? -19.420 -1.545 -3.400 1.00 71.94 292 ALA A C 1
ATOM 2304 O O . ALA A 1 292 ? -19.995 -2.626 -3.309 1.00 71.94 292 ALA A O 1
ATOM 2305 N N . SER A 1 293 ? -18.296 -1.282 -2.727 1.00 71.81 293 SER A N 1
ATOM 2306 C CA . SER A 1 293 ? -17.604 -2.245 -1.865 1.00 71.81 293 SER A CA 1
ATOM 2307 C C . SER A 1 293 ? -16.746 -1.559 -0.798 1.00 71.81 293 SER A C 1
ATOM 2309 O O . SER A 1 293 ? -16.364 -0.392 -0.923 1.00 71.81 293 SER A O 1
ATOM 2311 N N . ILE A 1 294 ? -16.445 -2.310 0.260 1.00 73.44 294 ILE A N 1
ATOM 2312 C CA . ILE A 1 294 ? -15.558 -1.927 1.359 1.00 73.44 294 ILE A CA 1
ATOM 2313 C C . ILE A 1 294 ? -14.616 -3.106 1.617 1.00 73.44 294 ILE A C 1
ATOM 2315 O O . ILE A 1 294 ? -15.047 -4.256 1.626 1.00 73.44 294 ILE A O 1
ATOM 2319 N N . ASN A 1 295 ? -13.337 -2.817 1.825 1.00 74.12 295 ASN A N 1
ATOM 2320 C CA . ASN A 1 295 ? -12.348 -3.771 2.295 1.00 74.12 295 ASN A CA 1
ATOM 2321 C C . ASN A 1 295 ? -12.274 -3.721 3.826 1.00 74.12 295 ASN A C 1
ATOM 2323 O O . ASN A 1 295 ? -12.081 -2.649 4.395 1.00 74.12 295 ASN A O 1
ATOM 2327 N N . VAL A 1 296 ? -12.393 -4.863 4.497 1.00 76.38 296 VAL A N 1
ATOM 2328 C CA . VAL A 1 296 ? -12.084 -4.969 5.930 1.00 76.38 296 VAL A CA 1
ATOM 2329 C C . VAL A 1 296 ? -10.618 -5.362 6.034 1.00 76.38 296 VAL A C 1
ATOM 2331 O O . VAL A 1 296 ? -10.259 -6.500 5.750 1.00 76.38 296 VAL A O 1
ATOM 2334 N N . ASP A 1 297 ? -9.771 -4.399 6.383 1.00 72.56 297 ASP A N 1
ATOM 2335 C CA . ASP A 1 297 ? -8.320 -4.560 6.310 1.00 72.56 297 ASP A CA 1
ATOM 2336 C C . ASP A 1 297 ? -7.751 -5.156 7.599 1.00 72.56 297 ASP A C 1
ATOM 2338 O O . ASP A 1 297 ? -7.068 -6.178 7.580 1.00 72.56 297 ASP A O 1
ATOM 2342 N N . THR A 1 298 ? -8.079 -4.541 8.737 1.00 78.62 298 THR A N 1
ATOM 2343 C CA . THR A 1 298 ? -7.504 -4.918 10.029 1.00 78.62 298 THR A CA 1
ATOM 2344 C C . THR A 1 298 ? -8.575 -4.956 11.116 1.00 78.62 298 THR A C 1
ATOM 2346 O O . THR A 1 298 ? -9.363 -4.026 11.262 1.00 78.62 298 THR A O 1
ATOM 2349 N N . ILE A 1 299 ? -8.581 -6.021 11.921 1.00 85.88 299 ILE A N 1
ATOM 2350 C CA . ILE A 1 299 ? -9.399 -6.134 13.136 1.00 85.88 299 ILE A CA 1
ATOM 2351 C C . ILE A 1 299 ? -8.487 -5.967 14.345 1.00 85.88 299 ILE A C 1
ATOM 2353 O O . ILE A 1 299 ? -7.478 -6.661 14.477 1.00 85.88 299 ILE A O 1
ATOM 2357 N N . ILE A 1 300 ? -8.850 -5.052 15.234 1.00 88.06 300 ILE A N 1
ATOM 2358 C CA . ILE A 1 300 ? -8.043 -4.645 16.380 1.00 88.06 300 ILE A CA 1
ATOM 2359 C C . ILE A 1 300 ? -8.861 -4.920 17.628 1.00 88.06 300 ILE A C 1
ATOM 2361 O O . ILE A 1 300 ? -9.944 -4.371 17.787 1.00 88.06 300 ILE A O 1
ATOM 2365 N N . VAL A 1 301 ? -8.352 -5.764 18.520 1.00 90.81 301 VAL A N 1
ATOM 2366 C CA . VAL A 1 301 ? -8.999 -6.041 19.807 1.00 90.81 301 VAL A CA 1
ATOM 2367 C C . VAL A 1 301 ? -7.975 -5.860 20.907 1.00 90.81 301 VAL A C 1
ATOM 2369 O O . VAL A 1 301 ? -6.916 -6.511 20.899 1.00 90.81 301 VAL A O 1
ATOM 2372 N N . HIS A 1 302 ? -8.313 -4.992 21.860 1.00 91.44 302 HIS A N 1
ATOM 2373 C CA . HIS A 1 302 ? -7.480 -4.733 23.020 1.00 91.44 302 HIS A CA 1
ATOM 2374 C C . HIS A 1 302 ? -7.175 -6.063 23.732 1.00 91.44 302 HIS A C 1
ATOM 2376 O O . HIS A 1 302 ? -8.096 -6.859 23.946 1.00 91.44 302 HIS A O 1
ATOM 2382 N N . PRO A 1 303 ? -5.919 -6.342 24.136 1.00 90.69 303 PRO A N 1
ATOM 2383 C CA . PRO A 1 303 ? -5.534 -7.642 24.689 1.00 90.69 303 PRO A CA 1
ATOM 2384 C C . PRO A 1 303 ? -6.421 -8.152 25.830 1.00 90.69 303 PRO A C 1
ATOM 2386 O O . PRO A 1 303 ? -6.734 -9.340 25.865 1.00 90.69 303 PRO A O 1
ATOM 2389 N N . LYS A 1 304 ? -6.882 -7.250 26.708 1.00 91.19 304 LYS A N 1
ATOM 2390 C CA . LYS A 1 304 ? -7.808 -7.551 27.818 1.00 91.19 304 LYS A CA 1
ATOM 2391 C C . LYS A 1 304 ? -9.121 -8.207 27.362 1.00 91.19 304 LYS A C 1
ATOM 2393 O O . LYS A 1 304 ? -9.670 -8.999 28.117 1.00 91.19 304 LYS A O 1
ATOM 2398 N N . TYR A 1 305 ? -9.613 -7.882 26.166 1.00 90.50 305 TYR A N 1
ATOM 2399 C CA . TYR A 1 305 ? -10.929 -8.305 25.666 1.00 90.50 305 TYR A CA 1
ATOM 2400 C C . TYR A 1 305 ? -10.860 -9.462 24.660 1.00 90.50 305 TYR A C 1
ATOM 2402 O O . TYR A 1 305 ? -11.883 -9.926 24.168 1.00 90.50 305 TYR A O 1
ATOM 2410 N N . ARG A 1 306 ? -9.663 -9.974 24.351 1.00 89.38 306 ARG A N 1
ATOM 2411 C CA . ARG A 1 306 ? -9.509 -11.100 23.418 1.00 89.38 306 ARG A CA 1
ATOM 2412 C C . ARG A 1 306 ? -10.144 -12.374 23.988 1.00 89.38 306 ARG A C 1
ATOM 2414 O O . ARG A 1 306 ? -10.025 -12.647 25.179 1.00 89.38 306 ARG A O 1
ATOM 2421 N N . ARG A 1 307 ? -10.711 -13.204 23.101 1.00 84.12 307 ARG A N 1
ATOM 2422 C CA . ARG A 1 307 ? -11.353 -14.504 23.410 1.00 84.12 307 ARG A CA 1
ATOM 2423 C C . ARG A 1 307 ? -12.649 -14.408 24.230 1.00 84.12 307 ARG A C 1
ATOM 2425 O O . ARG A 1 307 ? -12.999 -15.371 24.905 1.00 84.12 307 ARG A O 1
ATOM 2432 N N . GLN A 1 308 ? -13.353 -13.280 24.169 1.00 82.00 308 GLN A N 1
ATOM 2433 C CA . GLN A 1 308 ? -14.617 -13.066 24.891 1.00 82.00 308 GLN A CA 1
ATOM 2434 C C . GLN A 1 308 ? -15.857 -13.136 23.979 1.00 82.00 308 GLN A C 1
ATOM 2436 O O . GLN A 1 308 ? -16.944 -12.732 24.388 1.00 82.00 308 GLN A O 1
ATOM 2441 N N . GLY A 1 309 ? -15.688 -13.676 22.768 1.00 69.88 309 GLY A N 1
ATOM 2442 C CA . GLY A 1 309 ? -16.635 -13.535 21.657 1.00 69.88 309 GLY A CA 1
ATOM 2443 C C . GLY A 1 309 ? -16.248 -12.359 20.781 1.00 69.88 309 GLY A C 1
ATOM 2444 O O . GLY A 1 309 ? -17.164 -11.830 20.122 1.00 69.88 309 GLY A O 1
#

Sequence (309 aa):
MRFSVKNCQINPRCGKLSNVIASGISIQEIYPSDFAQLCWELHQTQRKTFSNYFEKIIRKKKGTLLAAYDSAGECCGRIAVEFNPGYVSRGHPCATFGWLDGFDSQVVKELLHLAIEWSISNNNIEGGKVRHSFLLRGPISFPKGLGGVGCQVEGFKKPRMYGVSTNRPLLSDWITSASFLPDATYACVEDLNPLIWKSGETISNSQFQLVNFSPTEWHAREKELISLLDTTFGEIFPDTISGRFEESLASISLYQNGKFFWPTALDENGCIAGLLACLPNLWDMWDQKPLASINVDTIIVHPKYRRQG

Secondary structure (DSSP, 8-state):
-----TT--PPB-S-----EETTTEEEEEB-HHHHHHHT-SS-HHHHHHHHHHHHHHHHTTSEEEEEEE-TTS-EEEEEEEE--TT-EETTEE-EEEEEEEESSHHHHHHHHHHHHHHHHHHH--BTTB--S---EE-S-SBSGGGTTBS-SB--TT---BSS--TTSHHHHHHHHHTTPPP-S-------S-GGG---------TT-EEE---HHHHHHTHHHHHHHHHHHHGGG-TT--SS-HHHHHHHHHHSGGGTTT--EEE-TTS-EEEEEEEEE-HHHHHTT-----EEEEEEEE-GGGTT--

Radius of gyration: 21.27 Å; chains: 1; bounding box: 60×35×62 Å

Foldseek 3Di:
DDDDPPDDPFDFDPDDDFDCDPQQKTKGWGQLLVVLCVQDDDFDVVSVVRNVVLVVQVVVLFWTKMFMAHNVRDTFWIKIKGFDPLDDDPNHGAIEIARTEGLDLVRSLVNVVVNQVSRQVSVDDDPHDRDPDHDYDALDLPPLVVRSQGFSDPYNPDDGDSDDQPVDPVPPPSCVVSVHDDDDHDHDDDDPCPVPDDPDPPPPPVFKDKDFDFLVRCVVCVVLVLVLCCQFQNSNDSSSDDDCSVVLSVLCCQPPRNVPQKTFIAGPVRGTQWIFHKAFPVVCVSVVHPGPDIDRDDIGGRPVCPPVD

pLDDT: mean 72.37, std 16.71, range [19.28, 94.75]